Protein AF-A0A7Y7TJE1-F1 (afdb_monomer_lite)

Sequence (325 aa):
MNTKFENLAENPLDGVMVSISRKIKYADINIERMEKNNPDGVLTHLIEDTKQKRDAYTGNLSTSKMNEAIRIAYTSELAEITDEFRRTVSKFEGLVKSVFDKKSLVYLMFYPHGIEEYHKSNQAQIPILMDKIIDLNQTYASQLGTMVYHDLFHDQKNRYTNAYSLQKQAGGTVINTSTVKEILWKELKKQLYKNMLTIVLYNIDNPKLMLSYFEPSLLRFRHHKTDDTTNATYKLQIPALSSKAAEISFSVDDTLLIINNGAKSIFYCGAATAEGDQSKPTLIEIPVGEEAEVTAVSLGAPANKFIIFVNKDASEEAEVEIALI

Radius of gyration: 28.59 Å; chains: 1; bounding box: 60×49×83 Å

Structure (mmCIF, N/CA/C/O backbone):
data_AF-A0A7Y7TJE1-F1
#
_entry.id   AF-A0A7Y7TJE1-F1
#
loop_
_atom_site.group_PDB
_atom_site.id
_atom_site.type_symbol
_atom_site.label_atom_id
_atom_site.label_alt_id
_atom_site.label_comp_id
_atom_site.label_asym_id
_atom_site.label_entity_id
_atom_site.label_seq_id
_atom_site.pdbx_PDB_ins_code
_atom_site.Cartn_x
_atom_site.Cartn_y
_atom_site.Cartn_z
_atom_site.occupancy
_atom_site.B_iso_or_equiv
_atom_site.auth_seq_id
_atom_site.auth_comp_id
_atom_site.auth_asym_id
_atom_site.auth_atom_id
_atom_site.pdbx_PDB_model_num
ATOM 1 N N . MET A 1 1 ? 4.748 -14.026 41.710 1.00 44.47 1 MET A N 1
ATOM 2 C CA . MET A 1 1 ? 4.570 -12.561 41.584 1.00 44.47 1 MET A CA 1
ATOM 3 C C . MET A 1 1 ? 3.174 -12.300 41.038 1.00 44.47 1 MET A C 1
ATOM 5 O O . MET A 1 1 ? 2.629 -13.175 40.380 1.00 44.47 1 MET A O 1
ATOM 9 N N . ASN A 1 2 ? 2.550 -11.204 41.457 1.00 42.34 2 ASN A N 1
ATOM 10 C CA . ASN A 1 2 ? 1.101 -11.033 41.596 1.00 42.34 2 ASN A CA 1
ATOM 11 C C . ASN A 1 2 ? 0.410 -10.649 40.266 1.00 42.34 2 ASN A C 1
ATOM 13 O O . ASN A 1 2 ? -0.177 -9.576 40.150 1.00 42.34 2 ASN A O 1
ATOM 17 N N . THR A 1 3 ? 0.471 -11.541 39.273 1.00 53.94 3 THR A N 1
ATOM 18 C CA . THR A 1 3 ? -0.015 -11.342 37.890 1.00 53.94 3 THR A CA 1
ATOM 19 C C . THR A 1 3 ? -1.467 -10.864 37.783 1.00 53.94 3 THR A C 1
ATOM 21 O O . THR A 1 3 ? -1.830 -10.195 36.825 1.00 53.94 3 THR A O 1
ATOM 24 N N . LYS A 1 4 ? -2.321 -11.130 38.779 1.00 55.59 4 LYS A N 1
ATOM 25 C CA . LYS A 1 4 ? -3.729 -10.696 38.746 1.00 55.59 4 LYS A CA 1
ATOM 26 C C . LYS A 1 4 ? -3.921 -9.178 38.811 1.00 55.59 4 LYS A C 1
ATOM 28 O O . LYS A 1 4 ? -4.883 -8.689 38.232 1.00 55.59 4 LYS A O 1
ATOM 33 N N . PHE A 1 5 ? -3.052 -8.446 39.510 1.00 52.34 5 PHE A N 1
ATOM 34 C CA . PHE A 1 5 ? -3.160 -6.983 39.597 1.00 52.34 5 PHE A CA 1
ATOM 35 C C . PHE A 1 5 ? -2.510 -6.281 38.405 1.00 52.34 5 PHE A C 1
ATOM 37 O O . PHE A 1 5 ? -3.027 -5.267 37.950 1.00 52.34 5 PHE A O 1
ATOM 44 N N . GLU A 1 6 ? -1.422 -6.839 37.877 1.00 59.81 6 GLU A N 1
ATOM 45 C CA . GLU A 1 6 ? -0.763 -6.336 36.666 1.00 59.81 6 GLU A CA 1
ATOM 46 C C . GLU A 1 6 ? -1.722 -6.406 35.467 1.00 59.81 6 GLU A C 1
ATOM 48 O O . GLU A 1 6 ? -1.929 -5.400 34.792 1.00 59.81 6 GLU A O 1
ATOM 53 N N . ASN A 1 7 ? -2.444 -7.521 35.314 1.00 60.00 7 ASN A N 1
ATOM 54 C CA . ASN A 1 7 ? -3.430 -7.706 34.244 1.00 60.00 7 ASN A CA 1
ATOM 55 C C . ASN A 1 7 ? -4.635 -6.745 34.329 1.00 60.00 7 ASN A C 1
ATOM 57 O O . ASN A 1 7 ? -5.292 -6.503 33.323 1.00 60.00 7 ASN A O 1
ATOM 61 N N . LEU A 1 8 ? -4.951 -6.192 35.510 1.00 61.59 8 LEU A N 1
ATOM 62 C CA . LEU A 1 8 ? -6.019 -5.189 35.662 1.00 61.59 8 LEU A CA 1
ATOM 63 C C . LEU A 1 8 ? -5.591 -3.801 35.166 1.00 61.59 8 LEU A C 1
ATOM 65 O O . LEU A 1 8 ? -6.447 -2.975 34.861 1.00 61.59 8 LEU A O 1
ATOM 69 N N . ALA A 1 9 ? -4.285 -3.527 35.106 1.00 68.19 9 ALA A N 1
ATOM 70 C CA . ALA A 1 9 ? -3.749 -2.274 34.582 1.00 68.19 9 ALA A CA 1
ATOM 71 C C . ALA A 1 9 ? -3.549 -2.313 33.057 1.00 68.19 9 ALA A C 1
ATOM 73 O O . ALA A 1 9 ? -3.421 -1.260 32.428 1.00 68.19 9 ALA A O 1
ATOM 74 N N . GLU A 1 10 ? -3.543 -3.504 32.458 1.00 78.62 10 GLU A N 1
ATOM 75 C CA . GLU A 1 10 ? -3.411 -3.675 31.016 1.00 78.62 10 GLU A CA 1
ATOM 76 C C . GLU A 1 10 ? -4.649 -3.164 30.279 1.00 78.62 10 GLU A C 1
ATOM 78 O O . GLU A 1 10 ? -5.788 -3.345 30.708 1.00 78.62 10 GLU A O 1
ATOM 83 N N . ASN A 1 11 ? -4.426 -2.504 29.142 1.00 79.44 11 ASN A N 1
ATOM 84 C CA . ASN A 1 11 ? -5.519 -2.056 28.299 1.00 79.44 11 ASN A CA 1
ATOM 85 C C . ASN A 1 11 ? -6.132 -3.280 27.601 1.00 79.44 11 ASN A C 1
ATOM 87 O O . ASN A 1 11 ? -5.473 -3.868 26.738 1.00 79.44 11 ASN A O 1
ATOM 91 N N . PRO A 1 12 ? -7.399 -3.637 27.876 1.00 77.50 12 PRO A N 1
ATOM 92 C CA . PRO A 1 12 ? -8.014 -4.809 27.262 1.00 77.50 12 PRO A CA 1
ATOM 93 C C . PRO A 1 12 ? -8.125 -4.675 25.734 1.00 77.50 12 PRO A C 1
ATOM 95 O O . PRO A 1 12 ? -8.255 -5.672 25.032 1.00 77.50 12 PRO A O 1
ATOM 98 N N . LEU A 1 13 ? -8.015 -3.459 25.189 1.00 80.06 13 LEU A N 1
ATOM 99 C CA . LEU A 1 13 ? -8.029 -3.192 23.750 1.00 80.06 13 LEU A CA 1
ATOM 100 C C . LEU A 1 13 ? -6.691 -3.488 23.056 1.00 80.06 13 LEU A C 1
ATOM 102 O O . LEU A 1 13 ? -6.632 -3.458 21.824 1.00 80.06 13 LEU A O 1
ATOM 106 N N . ASP A 1 14 ? -5.605 -3.749 23.791 1.00 74.88 14 ASP A N 1
ATOM 107 C CA . ASP A 1 14 ? -4.283 -3.929 23.184 1.00 74.88 14 ASP A CA 1
ATOM 108 C C . ASP A 1 14 ? -4.129 -5.241 22.401 1.00 74.88 14 ASP A C 1
ATOM 110 O O . ASP A 1 14 ? -3.364 -5.262 21.437 1.00 74.88 14 ASP A O 1
ATOM 114 N N . GLY A 1 15 ? -4.927 -6.268 22.712 1.00 66.19 15 GLY A N 1
ATOM 115 C CA . GLY A 1 15 ? -4.965 -7.551 21.994 1.00 66.19 15 GLY A CA 1
ATOM 116 C C . GLY A 1 15 ? -6.124 -7.723 21.003 1.00 66.19 15 GLY A C 1
ATOM 117 O O . GLY A 1 15 ? -6.272 -8.798 20.423 1.00 66.19 15 GLY A O 1
ATOM 118 N N . VAL A 1 16 ? -6.969 -6.703 20.817 1.00 67.62 16 VAL A N 1
ATOM 119 C CA . VAL A 1 16 ? -8.172 -6.811 19.977 1.00 67.62 16 VAL A CA 1
ATOM 120 C C . VAL A 1 16 ? -7.792 -6.682 18.501 1.00 67.62 16 VAL A C 1
ATOM 122 O O . VAL A 1 16 ? -7.377 -5.614 18.038 1.00 67.62 16 VAL A O 1
ATOM 125 N N . MET A 1 17 ? -7.982 -7.767 17.747 1.00 65.44 17 MET A N 1
ATOM 126 C CA . MET A 1 17 ? -7.942 -7.732 16.289 1.00 65.44 17 MET A CA 1
ATOM 127 C C . MET A 1 17 ? -9.325 -7.476 15.733 1.00 65.44 17 MET A C 1
ATOM 129 O O . MET A 1 17 ? -10.204 -8.330 15.763 1.00 65.44 17 MET A O 1
ATOM 133 N N . VAL A 1 18 ? -9.483 -6.267 15.223 1.00 74.25 18 VAL A N 1
ATOM 134 C CA . VAL A 1 18 ? -10.678 -5.818 14.530 1.00 74.25 18 VAL A CA 1
ATOM 135 C C . VAL A 1 18 ? -10.250 -5.010 13.316 1.00 74.25 18 VAL A C 1
ATOM 137 O O . VAL A 1 18 ? -9.240 -4.289 13.340 1.00 74.25 18 VAL A O 1
ATOM 140 N N . SER A 1 19 ? -11.028 -5.142 12.257 1.00 77.12 19 SER A N 1
ATOM 141 C CA . SER A 1 19 ? -10.920 -4.344 11.043 1.00 77.12 19 SER A CA 1
ATOM 142 C C . SER A 1 19 ? -10.941 -2.834 11.320 1.00 77.12 19 SER A C 1
ATOM 144 O O . SER A 1 19 ? -11.448 -2.366 12.346 1.00 77.12 19 SER A O 1
ATOM 146 N N . ILE A 1 20 ? -10.377 -2.039 10.403 1.00 82.38 20 ILE A N 1
ATOM 147 C CA . ILE A 1 20 ? -10.334 -0.571 10.530 1.00 82.38 20 ILE A CA 1
ATOM 148 C C . ILE A 1 20 ? -11.751 0.005 10.670 1.00 82.38 20 ILE A C 1
ATOM 150 O O . ILE A 1 20 ? -11.972 0.841 11.551 1.00 82.38 20 ILE A O 1
ATOM 154 N N . SER A 1 21 ? -12.717 -0.483 9.881 1.00 80.19 21 SER A N 1
ATOM 155 C CA . SER A 1 21 ? -14.122 -0.069 9.976 1.00 80.19 21 SER A CA 1
ATOM 156 C C . SER A 1 21 ? -14.683 -0.296 11.379 1.00 80.19 21 SER A C 1
ATOM 158 O O . SER A 1 21 ? -15.302 0.601 11.954 1.00 80.19 21 SER A O 1
ATOM 160 N N . ARG A 1 22 ? -14.414 -1.456 11.993 1.00 84.75 22 ARG A N 1
ATOM 161 C CA . ARG A 1 22 ? -14.872 -1.744 13.359 1.00 84.75 22 ARG A CA 1
ATOM 162 C C . ARG A 1 22 ? -14.179 -0.901 14.421 1.00 84.75 22 ARG A C 1
ATOM 164 O O . ARG A 1 22 ? -14.851 -0.486 15.361 1.00 84.75 22 ARG A O 1
ATOM 171 N N . LYS A 1 23 ? -12.884 -0.597 14.275 1.00 88.00 23 LYS A N 1
ATOM 172 C CA . LYS A 1 23 ? -12.166 0.318 15.189 1.00 88.00 23 LYS A CA 1
ATOM 173 C C . LYS A 1 23 ? -12.835 1.686 15.234 1.00 88.00 23 LYS A C 1
ATOM 175 O O . LYS A 1 23 ? -13.092 2.208 16.317 1.00 88.00 23 LYS A O 1
ATOM 180 N N . ILE A 1 24 ? -13.135 2.236 14.057 1.00 90.50 24 ILE A N 1
ATOM 181 C CA . ILE A 1 24 ? -13.803 3.533 13.914 1.00 90.50 24 ILE A CA 1
ATOM 182 C C . ILE A 1 24 ? -15.218 3.449 14.486 1.00 90.50 24 ILE A C 1
ATOM 184 O O . ILE A 1 24 ? -15.563 4.228 15.369 1.00 90.50 24 ILE A O 1
ATOM 188 N N . LYS A 1 25 ? -15.992 2.436 14.082 1.00 90.81 25 LYS A N 1
ATOM 189 C CA . LYS A 1 25 ? -17.362 2.219 14.564 1.00 90.81 25 LYS A CA 1
ATOM 190 C C . LYS A 1 25 ? -17.442 2.070 16.085 1.00 90.81 25 LYS A C 1
ATOM 192 O O . LYS A 1 25 ? -18.375 2.576 16.698 1.00 90.81 25 LYS A O 1
ATOM 197 N N . TYR A 1 26 ? -16.478 1.389 16.704 1.00 92.19 26 TYR A N 1
ATOM 198 C CA . TYR A 1 26 ? -16.420 1.249 18.158 1.00 92.19 26 TYR A CA 1
ATOM 199 C C . TYR A 1 26 ? -16.193 2.597 18.853 1.00 92.19 26 TYR A C 1
ATOM 201 O O . TYR A 1 26 ? -16.878 2.901 19.829 1.00 92.19 26 TYR A O 1
ATOM 209 N N . ALA A 1 27 ? -15.270 3.417 18.339 1.00 94.88 27 ALA A N 1
ATOM 210 C CA . ALA A 1 27 ? -15.037 4.760 18.864 1.00 94.88 27 ALA A CA 1
ATOM 211 C C . ALA A 1 27 ? -16.266 5.667 18.678 1.00 94.88 27 ALA A C 1
ATOM 213 O O . ALA A 1 27 ? -16.654 6.355 19.619 1.00 94.88 27 ALA A O 1
ATOM 214 N N . ASP A 1 28 ? -16.908 5.612 17.509 1.00 96.00 28 ASP A N 1
ATOM 215 C CA . ASP A 1 28 ? -18.111 6.390 17.194 1.00 96.00 28 ASP A CA 1
ATOM 216 C C . ASP A 1 28 ? -19.273 6.040 18.125 1.00 96.00 28 ASP A C 1
ATOM 218 O O . ASP A 1 28 ? -19.840 6.923 18.764 1.00 96.00 28 ASP A O 1
ATOM 222 N N . ILE A 1 29 ? -19.561 4.748 18.300 1.00 94.75 29 ILE A N 1
ATOM 223 C CA . ILE A 1 29 ? -20.614 4.298 19.218 1.00 94.75 29 ILE A CA 1
ATOM 224 C C . ILE A 1 29 ? -20.292 4.686 20.662 1.00 94.75 29 ILE A C 1
ATOM 226 O O . ILE A 1 29 ? -21.203 5.051 21.405 1.00 94.75 29 ILE A O 1
ATOM 230 N N . ASN A 1 30 ? -19.023 4.625 21.084 1.00 95.69 30 ASN A N 1
ATOM 231 C CA . ASN A 1 30 ? -18.651 5.082 22.420 1.00 95.69 30 ASN A CA 1
ATOM 232 C C . ASN A 1 30 ? -18.905 6.587 22.597 1.00 95.69 30 ASN A C 1
ATOM 234 O O . ASN A 1 30 ? -19.473 6.976 23.614 1.00 95.69 30 ASN A O 1
ATOM 238 N N . ILE A 1 31 ? -18.542 7.418 21.613 1.00 97.44 31 ILE A N 1
ATOM 239 C CA . ILE A 1 31 ? -18.824 8.861 21.612 1.00 97.44 31 ILE A CA 1
ATOM 240 C C . ILE A 1 31 ? -20.335 9.112 21.706 1.00 97.44 31 ILE A C 1
ATOM 242 O O . ILE A 1 31 ? -20.773 9.765 22.650 1.00 97.44 31 ILE A O 1
ATOM 246 N N . GLU A 1 32 ? -21.131 8.539 20.798 1.00 97.25 32 GLU A N 1
ATOM 247 C CA . GLU A 1 32 ? -22.592 8.718 20.754 1.00 97.25 32 GLU A CA 1
ATOM 248 C C . GLU A 1 32 ? -23.262 8.309 22.073 1.00 97.25 32 GLU A C 1
ATOM 250 O O . GLU A 1 32 ? -24.145 8.991 22.602 1.00 97.25 32 GLU A O 1
ATOM 255 N N . ARG A 1 33 ? -22.832 7.178 22.640 1.00 96.62 33 ARG A N 1
ATOM 256 C CA . ARG A 1 33 ? -23.374 6.671 23.900 1.00 96.62 33 ARG A CA 1
ATOM 257 C C . ARG A 1 33 ? -22.953 7.509 25.101 1.00 96.62 33 ARG A C 1
ATOM 259 O O . ARG A 1 33 ? -23.764 7.689 26.008 1.00 96.62 33 ARG A O 1
ATOM 266 N N . MET A 1 34 ? -21.723 8.021 25.132 1.00 97.00 34 MET A N 1
ATOM 267 C CA . MET A 1 34 ? -21.305 8.966 26.169 1.00 97.00 34 MET A CA 1
ATOM 268 C C . MET A 1 34 ? -22.111 10.261 26.076 1.00 97.00 34 MET A C 1
ATOM 270 O O . MET A 1 34 ? -22.633 10.693 27.095 1.00 97.00 34 MET A O 1
ATOM 274 N N . GLU A 1 35 ? -22.287 10.833 24.882 1.00 97.25 35 GLU A N 1
ATOM 275 C CA . GLU A 1 35 ? -23.096 12.044 24.671 1.00 97.25 35 GLU A CA 1
ATOM 276 C C . GLU A 1 35 ? -24.532 11.869 25.166 1.00 97.25 35 GLU A C 1
ATOM 278 O O . GLU A 1 35 ? -25.039 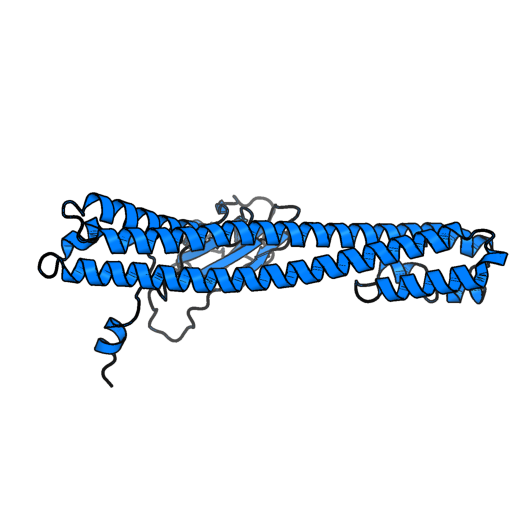12.701 25.919 1.00 97.25 35 GLU A O 1
ATOM 283 N N . LYS A 1 36 ? -25.169 10.747 24.812 1.00 96.75 36 LYS A N 1
ATOM 284 C CA . LYS A 1 36 ? -26.533 10.426 25.247 1.00 96.75 36 LYS A CA 1
ATOM 285 C C . LYS A 1 36 ? -26.671 10.340 26.770 1.00 96.75 36 LYS A C 1
ATOM 287 O O . LYS A 1 36 ? -27.716 10.691 27.310 1.00 96.75 36 LYS A O 1
ATOM 292 N N . ASN A 1 37 ? -25.641 9.850 27.453 1.00 94.81 37 ASN A N 1
ATOM 293 C CA . ASN A 1 37 ? -25.656 9.595 28.892 1.00 94.81 37 ASN A CA 1
ATOM 294 C C . ASN A 1 37 ? -24.828 10.630 29.683 1.00 94.81 37 ASN A C 1
ATOM 296 O O . ASN A 1 37 ? -24.281 10.302 30.737 1.00 94.81 37 ASN A O 1
ATOM 300 N N . ASN A 1 38 ? -24.725 11.866 29.178 1.00 95.50 38 ASN A N 1
ATOM 301 C CA . ASN A 1 38 ? -23.980 12.963 29.803 1.00 95.50 38 ASN A CA 1
ATOM 302 C C . ASN A 1 38 ? -24.852 14.212 30.081 1.00 95.50 38 ASN A C 1
ATOM 304 O O . ASN A 1 38 ? -24.485 15.311 29.662 1.00 95.50 38 ASN A O 1
ATOM 308 N N . PRO A 1 39 ? -26.008 14.086 30.767 1.00 91.81 39 PRO A N 1
ATOM 309 C CA . PRO A 1 39 ? -26.908 15.221 30.999 1.00 91.81 39 PRO A CA 1
ATOM 310 C C . PRO A 1 39 ? -26.251 16.348 31.812 1.00 91.81 39 PRO A C 1
ATOM 312 O O . PRO A 1 39 ? -26.497 17.519 31.541 1.00 91.81 39 PRO A O 1
ATOM 315 N N . ASP A 1 40 ? -25.370 15.994 32.752 1.00 93.25 40 ASP A N 1
ATOM 316 C CA . ASP A 1 40 ? -24.704 16.941 33.654 1.00 93.25 40 ASP A CA 1
ATOM 317 C C . ASP A 1 40 ? -23.333 17.417 33.136 1.00 93.25 40 ASP A C 1
ATOM 319 O O . ASP A 1 40 ? -22.609 18.129 33.830 1.00 93.25 40 ASP A O 1
ATOM 323 N N . GLY A 1 41 ? -22.928 17.004 31.930 1.00 94.69 41 GLY A N 1
ATOM 324 C CA . GLY A 1 41 ? -21.667 17.436 31.313 1.00 94.69 41 GLY A CA 1
ATOM 325 C C . GL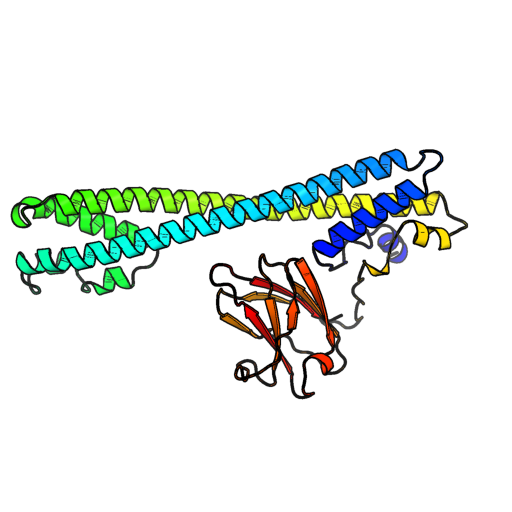Y A 1 41 ? -20.385 16.822 31.904 1.00 94.69 41 GLY A C 1
ATOM 326 O O . GLY A 1 41 ? -19.284 17.185 31.494 1.00 94.69 41 GLY A O 1
ATOM 327 N N . VAL A 1 42 ? -20.487 15.873 32.834 1.00 93.94 42 VAL A N 1
ATOM 328 C CA . VAL A 1 42 ? -19.349 15.226 33.515 1.00 93.94 42 VAL A CA 1
ATOM 329 C C . VAL A 1 42 ? -18.389 14.510 32.546 1.00 93.94 42 VAL A C 1
ATOM 331 O O . VAL A 1 42 ? -17.174 14.501 32.756 1.00 93.94 42 VAL A O 1
ATOM 334 N N . LEU A 1 43 ? -18.906 13.939 31.456 1.00 96.19 43 LEU A N 1
ATOM 335 C CA . LEU A 1 43 ? -18.129 13.215 30.441 1.00 96.19 43 LEU A CA 1
ATOM 336 C C . LEU A 1 43 ? -17.655 14.103 29.280 1.00 96.19 43 LEU A C 1
ATOM 338 O O . LEU A 1 43 ? -16.992 13.597 28.376 1.00 96.19 43 LEU A O 1
ATOM 342 N N . THR A 1 44 ? -17.955 15.408 29.282 1.00 97.75 44 THR A N 1
ATOM 343 C CA . THR A 1 44 ? -17.708 16.295 28.128 1.00 97.75 44 THR A CA 1
ATOM 344 C C . THR A 1 44 ? -16.244 16.289 27.692 1.00 97.75 44 THR A C 1
ATOM 346 O O . THR A 1 44 ? -15.962 16.091 26.514 1.00 97.75 44 THR A O 1
ATOM 349 N N . HIS A 1 45 ? -15.304 16.374 28.639 1.00 97.44 45 HIS A N 1
ATOM 350 C CA . HIS A 1 45 ? -13.876 16.346 28.306 1.00 97.44 45 HIS A CA 1
ATOM 351 C C . HIS A 1 45 ? -13.436 15.010 27.676 1.00 97.44 45 HIS A C 1
ATOM 353 O O . HIS A 1 45 ? -12.614 14.994 26.766 1.00 97.44 45 HIS A O 1
ATOM 359 N N . LEU A 1 46 ? -13.997 13.875 28.122 1.00 96.94 46 LEU A N 1
ATOM 360 C CA . LEU A 1 46 ? -13.680 12.561 27.552 1.00 96.94 46 LEU A CA 1
ATOM 361 C C . LEU A 1 46 ? -14.220 12.435 26.131 1.00 96.94 46 LEU A C 1
ATOM 363 O O . LEU A 1 46 ? -13.544 11.876 25.268 1.00 96.94 46 LEU A O 1
ATOM 367 N N . ILE A 1 47 ? -15.426 12.951 25.891 1.00 97.88 47 ILE A N 1
ATOM 368 C CA . ILE A 1 47 ? -16.048 12.986 24.566 1.00 97.88 47 ILE A CA 1
ATOM 369 C C . ILE A 1 47 ? -15.169 13.795 23.607 1.00 97.88 47 ILE A C 1
ATOM 371 O O . ILE A 1 47 ? -14.835 13.300 22.531 1.00 97.88 47 ILE A O 1
ATOM 375 N N . GLU A 1 48 ? -14.749 14.995 24.008 1.00 98.19 48 GLU A N 1
ATOM 376 C CA . GLU A 1 48 ? -13.890 15.876 23.208 1.00 98.19 48 GLU A CA 1
ATOM 377 C C . GLU A 1 48 ? -12.520 15.244 22.918 1.00 98.19 48 GLU A C 1
ATOM 379 O O . GLU A 1 48 ? -12.133 15.141 21.750 1.00 98.19 48 GLU A O 1
ATOM 384 N N . ASP A 1 49 ? -11.834 14.720 23.941 1.00 98.06 49 ASP A N 1
ATOM 385 C CA . ASP A 1 49 ? -10.558 14.005 23.788 1.00 98.06 49 ASP A CA 1
ATOM 386 C C . ASP A 1 49 ? -10.685 12.821 22.809 1.00 98.06 49 ASP A C 1
ATOM 388 O O . ASP A 1 49 ? -9.795 12.549 21.995 1.00 98.06 49 ASP A O 1
ATOM 392 N N . THR A 1 50 ? -11.794 12.076 22.897 1.00 97.81 50 THR A N 1
ATOM 393 C CA . THR A 1 50 ? -12.034 10.893 22.057 1.00 97.81 50 THR A CA 1
ATOM 394 C C . THR A 1 50 ? -12.308 11.292 20.616 1.00 97.81 50 THR A C 1
ATOM 396 O O . THR A 1 50 ? -11.711 10.700 19.715 1.00 97.81 50 THR A O 1
ATOM 399 N N . LYS A 1 51 ? -13.136 12.322 20.389 1.00 98.12 51 LYS A N 1
ATOM 400 C CA . LYS A 1 51 ? -13.374 12.899 19.057 1.00 98.12 51 LYS A CA 1
ATOM 401 C C . LYS A 1 51 ? -12.065 13.341 18.416 1.00 98.12 51 LYS A C 1
ATOM 403 O O . LYS A 1 51 ? -11.753 12.891 17.320 1.00 98.12 51 LYS A O 1
ATOM 408 N N . GLN A 1 52 ? -11.244 14.106 19.136 1.00 97.88 52 GLN A N 1
ATOM 409 C CA . GLN A 1 52 ? -9.961 14.586 18.623 1.00 97.88 52 GLN A CA 1
ATOM 410 C C . GLN A 1 52 ? -9.040 13.435 18.187 1.00 97.88 52 GLN A C 1
ATOM 412 O O . GLN A 1 52 ? -8.462 13.471 17.099 1.00 97.88 52 GLN A O 1
ATOM 417 N N . LYS A 1 53 ? -8.908 12.388 19.010 1.00 97.62 53 LYS A N 1
ATOM 418 C CA . LYS A 1 53 ? -8.060 11.226 18.688 1.00 97.62 53 LYS A CA 1
ATOM 419 C C . LYS A 1 53 ? -8.619 10.389 17.538 1.00 97.62 53 LYS A C 1
ATOM 421 O O . LYS A 1 53 ? -7.854 9.906 16.703 1.00 97.62 53 LYS A O 1
ATOM 426 N N . ARG A 1 54 ? -9.941 10.229 17.472 1.00 96.25 54 ARG A N 1
ATOM 427 C CA . ARG A 1 54 ? -10.638 9.539 16.380 1.00 96.25 54 ARG A CA 1
ATOM 428 C C . ARG A 1 54 ? -10.495 10.298 15.059 1.00 96.25 54 ARG A C 1
ATOM 430 O O . ARG A 1 54 ? -10.202 9.680 14.034 1.00 96.25 54 ARG A O 1
ATOM 437 N N . ASP A 1 55 ? -10.628 11.618 15.074 1.00 96.00 55 ASP A N 1
ATOM 438 C CA . ASP A 1 55 ? -10.466 12.466 13.891 1.00 96.00 55 ASP A CA 1
ATOM 439 C C . ASP A 1 55 ? -9.010 12.488 13.414 1.00 96.00 55 ASP A C 1
ATOM 441 O O . ASP A 1 55 ? -8.749 12.351 12.220 1.00 96.00 55 ASP A O 1
ATOM 445 N N . ALA A 1 56 ? -8.041 12.536 14.334 1.00 94.38 56 ALA A N 1
ATOM 446 C CA . ALA A 1 56 ? -6.629 12.387 13.986 1.00 94.38 56 ALA A CA 1
ATOM 447 C C . ALA A 1 56 ? -6.349 11.034 13.303 1.00 94.38 56 ALA A C 1
ATOM 449 O O . ALA A 1 56 ? -5.666 10.983 12.276 1.00 94.38 56 ALA A O 1
ATOM 450 N N . TYR A 1 57 ? -6.903 9.937 13.835 1.00 94.00 57 TYR A N 1
ATOM 451 C CA . TYR A 1 57 ? -6.740 8.597 13.267 1.00 94.00 57 TYR A CA 1
ATOM 452 C C . TYR A 1 57 ? -7.351 8.471 11.861 1.00 94.00 57 TYR A C 1
ATOM 454 O O . TYR A 1 57 ? -6.690 8.008 10.929 1.00 94.00 57 TYR A O 1
ATOM 462 N N . THR A 1 58 ? -8.595 8.917 11.680 1.00 91.75 58 THR A N 1
ATOM 463 C CA . THR A 1 58 ? -9.305 8.850 10.388 1.00 91.75 58 THR A CA 1
ATOM 464 C C . THR A 1 58 ? -8.743 9.823 9.345 1.00 91.75 58 THR A C 1
ATOM 466 O O . THR A 1 58 ? -8.644 9.477 8.164 1.00 91.75 58 THR A O 1
ATOM 469 N N . GLY A 1 59 ? -8.285 11.003 9.769 1.00 88.50 59 GLY A N 1
ATOM 470 C CA . GLY A 1 59 ? -7.557 11.942 8.917 1.00 88.50 59 GLY A CA 1
ATOM 471 C C . GLY A 1 59 ? -6.265 11.330 8.376 1.00 88.50 59 GLY A C 1
ATOM 472 O O . GLY A 1 59 ? -6.016 11.363 7.172 1.00 88.50 59 GLY A O 1
ATOM 473 N N . ASN A 1 60 ? -5.482 10.669 9.237 1.00 90.75 60 ASN A N 1
ATOM 474 C CA . ASN A 1 60 ? -4.272 9.970 8.809 1.00 90.75 60 ASN A CA 1
ATOM 475 C C . ASN A 1 60 ? -4.559 8.799 7.853 1.00 90.75 60 ASN A C 1
ATOM 477 O O . ASN A 1 60 ? -3.795 8.597 6.910 1.00 90.75 60 ASN A O 1
ATOM 481 N N . LEU A 1 61 ? -5.666 8.068 8.038 1.00 84.38 61 LEU A N 1
ATOM 482 C CA . LEU A 1 61 ? -6.078 7.007 7.111 1.00 84.38 61 LEU A CA 1
ATOM 483 C C . LEU A 1 61 ? -6.290 7.548 5.689 1.00 84.38 61 LEU A C 1
ATOM 485 O O . LEU A 1 61 ? -5.840 6.933 4.723 1.00 84.38 61 LEU A O 1
ATOM 489 N N . SER A 1 62 ? -6.930 8.712 5.566 1.00 80.19 62 SER A N 1
ATOM 490 C CA . SER A 1 62 ? -7.148 9.376 4.274 1.00 80.19 62 SER A CA 1
ATOM 491 C C . SER A 1 62 ? -5.823 9.782 3.623 1.00 80.19 62 SER A C 1
ATOM 493 O O . SER A 1 62 ? -5.587 9.472 2.455 1.00 80.19 62 SER A O 1
ATOM 495 N N . THR A 1 63 ? -4.909 10.376 4.398 1.00 82.94 63 THR A N 1
ATOM 496 C CA . THR A 1 63 ? -3.553 10.714 3.935 1.00 82.94 63 THR A CA 1
ATOM 497 C C . THR A 1 63 ? -2.767 9.473 3.510 1.00 82.94 63 THR A C 1
ATOM 499 O O . THR A 1 63 ? -2.104 9.485 2.477 1.00 82.94 63 THR A O 1
ATOM 502 N N . SER A 1 64 ? -2.863 8.376 4.266 1.00 79.00 64 SER A N 1
ATOM 503 C CA . SER A 1 64 ? -2.196 7.115 3.932 1.00 79.00 64 SER A CA 1
ATOM 504 C C . SER A 1 64 ? -2.679 6.560 2.592 1.00 79.00 64 SER A C 1
ATOM 506 O O . SER A 1 64 ? -1.853 6.113 1.803 1.00 79.00 64 SER A O 1
ATOM 508 N N . LYS A 1 65 ? -3.990 6.611 2.315 1.00 75.75 65 LYS A N 1
ATOM 509 C CA . LYS A 1 65 ? -4.554 6.182 1.024 1.00 75.75 65 LYS A CA 1
ATOM 510 C C . LYS A 1 65 ? -4.079 7.063 -0.132 1.00 75.75 65 LYS A C 1
ATOM 512 O O . LYS A 1 65 ? -3.723 6.548 -1.185 1.00 75.75 65 LYS A O 1
ATOM 517 N N . MET A 1 66 ? -4.035 8.379 0.070 1.00 79.19 66 MET A N 1
ATOM 518 C CA . MET A 1 66 ? -3.525 9.311 -0.939 1.00 79.19 66 MET A CA 1
ATOM 519 C C . MET A 1 66 ? -2.048 9.046 -1.262 1.00 79.19 66 MET A C 1
ATOM 521 O O . MET A 1 66 ? -1.677 8.983 -2.431 1.00 79.19 66 MET A O 1
ATOM 525 N N . ASN A 1 67 ? -1.213 8.846 -0.241 1.00 80.88 67 ASN A N 1
ATOM 526 C CA . ASN A 1 67 ? 0.210 8.556 -0.433 1.00 80.88 67 ASN A CA 1
ATOM 527 C C . ASN A 1 67 ? 0.440 7.224 -1.153 1.00 80.88 67 ASN A C 1
ATOM 529 O O . ASN A 1 67 ? 1.343 7.125 -1.981 1.00 80.88 67 ASN A O 1
ATOM 533 N N . GLU A 1 68 ? -0.389 6.222 -0.866 1.00 76.50 68 GLU A N 1
ATOM 534 C CA . GLU A 1 68 ? -0.354 4.940 -1.564 1.00 76.50 68 GLU A CA 1
ATOM 535 C C . GLU A 1 68 ? -0.693 5.100 -3.054 1.00 76.50 68 GLU A C 1
ATOM 537 O O . GLU A 1 68 ? 0.073 4.662 -3.911 1.00 76.50 68 GLU A O 1
ATOM 542 N N . ALA A 1 69 ? -1.764 5.830 -3.380 1.00 74.00 69 ALA A N 1
ATOM 543 C CA . ALA A 1 69 ? -2.128 6.128 -4.766 1.00 74.00 69 ALA A CA 1
ATOM 544 C C . ALA A 1 69 ? -1.010 6.876 -5.519 1.00 74.00 69 ALA A C 1
ATOM 546 O O . ALA A 1 69 ? -0.709 6.558 -6.669 1.00 74.00 69 ALA A O 1
ATOM 547 N N . ILE A 1 70 ? -0.344 7.833 -4.861 1.00 83.06 70 ILE A N 1
ATOM 548 C CA . ILE A 1 70 ? 0.810 8.553 -5.422 1.00 83.06 70 ILE A CA 1
ATOM 549 C C . ILE A 1 70 ? 1.980 7.594 -5.698 1.00 83.06 70 ILE A C 1
ATOM 551 O O . ILE A 1 70 ? 2.596 7.657 -6.762 1.00 83.06 70 ILE A O 1
ATOM 555 N N . ARG A 1 71 ? 2.282 6.676 -4.770 1.00 84.81 71 ARG A N 1
ATOM 556 C CA . ARG A 1 71 ? 3.330 5.658 -4.948 1.00 84.81 71 ARG A CA 1
ATOM 557 C C . ARG A 1 71 ? 3.048 4.761 -6.155 1.00 84.81 71 ARG A C 1
ATOM 559 O O . ARG A 1 71 ? 3.964 4.477 -6.932 1.00 84.81 71 ARG A O 1
ATOM 566 N N . ILE A 1 72 ? 1.798 4.326 -6.314 1.00 76.00 72 ILE A N 1
ATOM 567 C CA . ILE A 1 72 ? 1.356 3.513 -7.454 1.00 76.00 72 ILE A CA 1
ATOM 568 C C . ILE A 1 72 ? 1.515 4.299 -8.759 1.00 76.00 72 ILE A C 1
ATOM 570 O O . ILE A 1 72 ? 2.101 3.781 -9.708 1.00 76.00 72 ILE A O 1
ATOM 574 N N . ALA A 1 73 ? 1.085 5.565 -8.789 1.00 82.12 73 ALA A N 1
ATOM 575 C CA . ALA A 1 73 ? 1.211 6.424 -9.965 1.00 82.12 73 ALA A CA 1
ATOM 576 C C . ALA A 1 73 ? 2.672 6.557 -10.434 1.00 82.12 73 ALA A C 1
ATOM 578 O O . ALA A 1 73 ? 2.963 6.291 -11.599 1.00 82.12 73 ALA A O 1
ATOM 579 N N . TYR A 1 74 ? 3.610 6.860 -9.528 1.00 90.50 74 TYR A N 1
ATOM 580 C CA . TYR A 1 74 ? 5.033 6.950 -9.887 1.00 90.50 74 TYR A CA 1
ATOM 581 C C . TYR A 1 74 ? 5.640 5.608 -10.300 1.00 90.50 74 TYR A C 1
ATOM 583 O O . TYR A 1 74 ? 6.531 5.559 -11.146 1.00 90.50 74 TYR A O 1
ATOM 591 N N . THR A 1 75 ? 5.161 4.503 -9.726 1.00 89.31 75 THR A N 1
ATOM 592 C CA . THR A 1 75 ? 5.584 3.159 -10.143 1.00 89.31 75 THR A CA 1
ATOM 593 C C . THR A 1 75 ? 5.136 2.864 -11.575 1.00 89.31 75 THR A C 1
ATOM 595 O O . THR A 1 75 ? 5.928 2.356 -12.368 1.00 89.31 75 THR A O 1
ATOM 598 N N . SER A 1 76 ? 3.900 3.235 -11.924 1.00 85.44 76 SER A N 1
ATOM 599 C CA . SER A 1 76 ? 3.369 3.107 -13.283 1.00 85.44 76 SER A CA 1
ATOM 600 C C . SER A 1 76 ? 4.129 3.982 -14.280 1.00 85.44 76 SER A C 1
ATOM 602 O O . SER A 1 76 ? 4.505 3.502 -15.345 1.00 85.44 76 SER A O 1
ATOM 604 N N . GLU A 1 77 ? 4.403 5.241 -13.932 1.00 92.75 77 GLU A N 1
ATOM 605 C CA . GLU A 1 77 ? 5.175 6.160 -14.778 1.00 92.75 77 GLU A CA 1
ATOM 606 C C . GLU A 1 77 ? 6.585 5.616 -15.054 1.00 92.75 77 GLU A C 1
ATOM 608 O O . GLU A 1 77 ? 7.055 5.614 -16.193 1.00 92.75 77 GLU A O 1
ATOM 613 N N . LEU A 1 78 ? 7.255 5.080 -14.029 1.00 94.12 78 LEU A N 1
ATOM 614 C CA . LEU A 1 78 ? 8.579 4.490 -14.195 1.00 94.12 78 LEU A CA 1
ATOM 615 C C . LEU A 1 78 ? 8.562 3.261 -15.118 1.00 94.12 78 LEU A C 1
ATOM 617 O O . LEU A 1 78 ? 9.482 3.081 -15.925 1.00 94.12 78 LEU A O 1
ATOM 621 N N . ALA A 1 79 ? 7.527 2.423 -15.017 1.00 92.69 79 ALA A N 1
ATOM 622 C CA . ALA A 1 79 ? 7.332 1.283 -15.910 1.00 92.69 79 ALA A CA 1
ATOM 623 C C . ALA A 1 79 ? 7.106 1.742 -17.359 1.00 92.69 79 ALA A C 1
ATOM 625 O O . ALA A 1 79 ? 7.750 1.227 -18.273 1.00 92.69 79 ALA A O 1
ATOM 626 N N . GLU A 1 80 ? 6.277 2.769 -17.565 1.00 95.38 80 GLU A N 1
ATOM 627 C CA . GLU A 1 80 ? 6.019 3.340 -18.887 1.00 95.38 80 GLU A CA 1
ATOM 628 C C . GLU A 1 80 ? 7.298 3.886 -19.535 1.00 95.38 80 GLU A C 1
ATOM 630 O O . GLU A 1 80 ? 7.586 3.552 -20.687 1.00 95.38 80 GLU A O 1
ATOM 635 N N . ILE A 1 81 ? 8.106 4.654 -18.794 1.00 97.31 81 ILE A N 1
ATOM 636 C CA . ILE A 1 81 ? 9.395 5.180 -19.277 1.00 97.31 81 ILE A CA 1
ATOM 637 C C . ILE A 1 81 ? 10.359 4.035 -19.615 1.00 97.31 81 ILE A C 1
ATOM 639 O O . ILE A 1 81 ? 11.064 4.087 -20.624 1.00 97.31 81 ILE A O 1
ATOM 643 N N . THR A 1 82 ? 10.381 2.981 -18.797 1.00 97.06 82 THR A N 1
ATOM 644 C CA . THR A 1 82 ? 11.220 1.796 -19.035 1.00 97.06 82 THR A CA 1
ATOM 645 C C . THR A 1 82 ? 10.836 1.096 -20.339 1.00 97.06 82 THR A C 1
ATOM 647 O O . THR A 1 82 ? 11.701 0.747 -21.147 1.00 97.06 82 THR A O 1
ATOM 650 N N . ASP A 1 83 ? 9.541 0.922 -20.586 1.00 96.75 83 ASP A N 1
ATOM 651 C CA . ASP A 1 83 ? 9.052 0.306 -21.817 1.00 96.75 83 ASP A CA 1
ATOM 652 C C . ASP A 1 83 ? 9.243 1.216 -23.034 1.00 96.75 83 ASP A C 1
ATOM 654 O O . ASP A 1 83 ? 9.561 0.741 -24.128 1.00 96.75 83 ASP A O 1
ATOM 658 N N . GLU A 1 84 ? 9.101 2.530 -22.859 1.00 97.44 84 GLU A N 1
ATOM 659 C CA . GLU A 1 84 ? 9.427 3.522 -23.881 1.00 97.44 84 GLU A CA 1
ATOM 660 C C . GLU A 1 84 ? 10.900 3.424 -24.290 1.00 97.44 84 GLU A C 1
ATOM 662 O O . GLU A 1 84 ? 11.197 3.323 -25.482 1.00 97.44 84 GLU A O 1
ATOM 667 N N . PHE A 1 85 ? 11.810 3.354 -23.317 1.00 98.19 85 PHE A N 1
ATOM 668 C CA . PHE A 1 85 ? 13.236 3.151 -23.552 1.00 98.19 85 PHE A CA 1
ATOM 669 C C . PHE A 1 85 ? 13.504 1.863 -24.338 1.00 98.19 85 PHE A C 1
ATOM 671 O O . PHE A 1 85 ? 14.139 1.910 -25.391 1.00 98.19 85 PHE A O 1
ATOM 678 N N . ARG A 1 86 ? 12.951 0.720 -23.910 1.00 97.94 86 ARG A N 1
ATOM 679 C CA . ARG A 1 86 ? 13.106 -0.570 -24.615 1.00 97.94 86 ARG A CA 1
ATOM 680 C C . ARG A 1 86 ? 12.628 -0.509 -26.068 1.00 97.94 86 ARG A C 1
ATOM 682 O O . ARG A 1 86 ? 13.290 -1.028 -26.974 1.00 97.94 86 ARG A O 1
ATOM 689 N N . ARG A 1 87 ? 11.495 0.154 -26.323 1.00 97.88 87 ARG A N 1
ATOM 690 C CA . ARG A 1 87 ? 10.982 0.376 -27.685 1.00 97.88 87 ARG A CA 1
ATOM 691 C C . ARG A 1 87 ? 11.907 1.280 -28.500 1.00 97.88 87 ARG A C 1
ATOM 693 O O . ARG A 1 87 ? 12.142 0.991 -29.674 1.00 97.88 87 ARG A O 1
ATOM 700 N N . THR A 1 88 ? 12.443 2.344 -27.904 1.00 97.62 88 THR A N 1
ATOM 701 C CA . THR A 1 88 ? 13.394 3.247 -28.568 1.00 97.62 88 THR A CA 1
ATOM 702 C C . THR A 1 88 ? 14.687 2.522 -28.929 1.00 97.62 88 THR A C 1
ATOM 704 O O . THR A 1 88 ? 15.113 2.608 -30.080 1.00 97.62 88 THR A O 1
ATOM 707 N N . VAL A 1 89 ? 15.253 1.735 -28.008 1.00 98.00 89 VAL A N 1
ATOM 708 C CA . VAL A 1 89 ? 16.424 0.882 -28.268 1.00 98.00 89 VAL A CA 1
ATOM 709 C C . VAL A 1 89 ? 16.152 -0.080 -29.424 1.00 98.00 89 VAL A C 1
ATOM 711 O O . VAL A 1 89 ? 16.978 -0.205 -30.321 1.00 98.00 89 VAL A O 1
ATOM 714 N N . SER A 1 90 ? 14.964 -0.689 -29.472 1.00 97.62 90 SER A N 1
ATOM 715 C CA . SER A 1 90 ? 14.584 -1.601 -30.563 1.00 97.62 90 SER A CA 1
ATOM 716 C C . SER A 1 90 ? 14.560 -0.936 -31.933 1.00 97.62 90 SER A C 1
ATOM 718 O O . SER A 1 90 ? 15.041 -1.501 -32.914 1.00 97.62 90 SER A O 1
ATOM 720 N N . LYS A 1 91 ? 14.040 0.290 -32.017 1.00 97.06 91 LYS A N 1
ATOM 721 C CA . LYS A 1 91 ? 14.074 1.065 -33.264 1.00 97.06 91 LYS A CA 1
ATOM 722 C C . LYS A 1 91 ? 15.504 1.469 -33.623 1.00 97.06 91 LYS A C 1
ATOM 724 O O . LYS A 1 91 ? 15.891 1.393 -34.787 1.00 97.06 91 LYS A O 1
ATOM 729 N N . PHE A 1 92 ? 16.279 1.880 -32.623 1.00 97.31 92 PHE A N 1
ATOM 730 C CA . PHE A 1 92 ? 17.655 2.322 -32.802 1.00 97.31 92 PHE A CA 1
ATOM 731 C C . PHE A 1 92 ? 18.586 1.184 -33.242 1.00 97.31 92 PHE A C 1
ATOM 733 O O . PHE A 1 92 ? 19.459 1.411 -34.074 1.00 97.31 92 PHE A O 1
ATOM 740 N N . GLU A 1 93 ? 18.365 -0.054 -32.790 1.00 97.81 93 GLU A N 1
ATOM 741 C CA . GLU A 1 93 ? 19.109 -1.230 -33.262 1.00 97.81 93 GLU A CA 1
ATOM 742 C C . GLU A 1 93 ? 19.024 -1.376 -34.787 1.00 97.81 93 GLU A C 1
ATOM 744 O O . GLU A 1 93 ? 20.031 -1.662 -35.432 1.00 97.81 93 GLU A O 1
ATOM 749 N N . GLY A 1 94 ? 17.852 -1.125 -35.380 1.00 96.56 94 GLY A N 1
ATOM 750 C CA . GLY A 1 94 ? 17.672 -1.149 -36.833 1.00 96.56 94 GLY A CA 1
ATOM 751 C C . GLY A 1 94 ? 18.596 -0.166 -37.557 1.00 96.56 94 GLY A C 1
ATOM 752 O O . GLY A 1 94 ? 19.227 -0.534 -38.550 1.00 96.56 94 GLY A O 1
ATOM 753 N N . LEU A 1 95 ? 18.735 1.051 -37.020 1.00 96.81 95 LEU A N 1
ATOM 754 C CA . LEU A 1 95 ? 19.662 2.059 -37.536 1.00 96.81 95 LEU A CA 1
ATOM 755 C C . LEU A 1 95 ? 21.117 1.613 -37.355 1.00 96.81 95 LEU A C 1
ATOM 757 O O . LEU A 1 95 ? 21.862 1.574 -38.334 1.00 96.81 95 LEU A O 1
ATOM 761 N N . VAL A 1 96 ? 21.508 1.212 -36.140 1.00 97.81 96 VAL A N 1
ATOM 762 C CA . VAL A 1 96 ? 22.879 0.759 -35.844 1.00 97.81 96 VAL A CA 1
ATOM 763 C C . VAL A 1 96 ? 23.262 -0.401 -36.757 1.00 97.81 96 VAL A C 1
ATOM 765 O O . VAL A 1 96 ? 24.331 -0.360 -37.346 1.00 97.81 96 VAL A O 1
ATOM 768 N N . LYS A 1 97 ? 22.380 -1.385 -36.954 1.00 97.62 97 LYS A N 1
ATOM 769 C CA . LYS A 1 97 ? 22.606 -2.536 -37.838 1.00 97.62 97 LYS A CA 1
ATOM 770 C C . LYS A 1 97 ? 22.744 -2.146 -39.314 1.00 97.62 97 LYS A C 1
ATOM 772 O O . LYS A 1 97 ? 23.442 -2.826 -40.062 1.00 97.62 97 LYS A O 1
ATOM 777 N N . SER A 1 98 ? 22.051 -1.092 -39.751 1.00 97.38 98 SER A N 1
ATOM 778 C CA . SER A 1 98 ? 22.133 -0.608 -41.136 1.00 97.38 98 SER A CA 1
ATOM 779 C C . SER A 1 98 ? 23.461 0.088 -41.443 1.00 97.38 98 SER A C 1
ATOM 781 O O . SER A 1 98 ? 23.939 0.012 -42.572 1.00 97.38 98 SER A O 1
ATOM 783 N N . VAL A 1 99 ? 24.064 0.728 -40.435 1.00 97.75 99 VAL A N 1
ATOM 784 C CA . VAL A 1 99 ? 25.344 1.447 -40.542 1.00 97.75 99 VAL A CA 1
ATOM 785 C C . VAL A 1 99 ? 26.523 0.523 -40.227 1.00 97.75 99 VAL A C 1
ATOM 787 O O . VAL A 1 99 ? 27.540 0.527 -40.917 1.00 97.75 99 VAL A O 1
ATOM 790 N N . PHE A 1 100 ? 26.377 -0.291 -39.188 1.00 96.81 100 PHE A N 1
ATOM 791 C CA . PHE A 1 100 ? 27.376 -1.205 -38.665 1.00 96.81 100 PHE A CA 1
ATOM 792 C C . PHE A 1 100 ? 26.824 -2.629 -38.759 1.00 96.81 100 PHE A C 1
ATOM 794 O O . PHE A 1 100 ? 25.860 -2.967 -38.074 1.00 96.81 100 PHE A O 1
ATOM 801 N N . ASP A 1 101 ? 27.427 -3.479 -39.597 1.00 96.69 101 ASP A N 1
ATOM 802 C CA . ASP A 1 101 ? 26.997 -4.878 -39.729 1.00 96.69 101 ASP A CA 1
ATOM 803 C C . ASP A 1 101 ? 26.898 -5.564 -38.354 1.00 96.69 101 ASP A C 1
ATOM 805 O O . ASP A 1 101 ? 27.661 -5.261 -37.434 1.00 96.69 101 ASP A O 1
ATOM 809 N N . LYS A 1 102 ? 25.991 -6.536 -38.215 1.00 96.56 102 LYS A N 1
ATOM 810 C CA . LYS A 1 102 ? 25.702 -7.213 -36.940 1.00 96.56 102 LYS A CA 1
ATOM 811 C C . LYS A 1 102 ? 26.936 -7.890 -36.323 1.00 96.56 102 LYS A C 1
ATOM 813 O O . LYS A 1 102 ? 26.984 -8.110 -35.118 1.00 96.56 102 LYS A O 1
ATOM 818 N N . LYS A 1 103 ? 27.926 -8.252 -37.143 1.00 96.62 103 LYS A N 1
ATOM 819 C CA . LYS A 1 103 ? 29.184 -8.870 -36.693 1.00 96.62 103 LYS A CA 1
ATOM 820 C C . LYS A 1 103 ? 30.296 -7.855 -36.422 1.00 96.62 103 LYS A C 1
ATOM 822 O O . LYS A 1 103 ? 31.382 -8.248 -36.006 1.00 96.62 103 LYS A O 1
ATOM 827 N N . SER A 1 104 ? 30.058 -6.573 -36.691 1.00 98.19 104 SER A N 1
ATOM 828 C CA . SER A 1 104 ? 31.045 -5.523 -36.470 1.00 98.19 104 SER A CA 1
ATOM 829 C C . SER A 1 104 ? 31.300 -5.308 -34.979 1.00 98.19 104 SER A C 1
ATOM 831 O O . SER A 1 104 ? 30.407 -5.462 -34.144 1.00 98.19 104 SER A O 1
ATOM 833 N N . LEU A 1 105 ? 32.527 -4.891 -34.654 1.00 98.06 105 LEU A N 1
ATOM 834 C CA . LEU A 1 105 ? 32.903 -4.544 -33.285 1.00 98.06 105 LEU A CA 1
ATOM 835 C C . LEU A 1 105 ? 31.988 -3.449 -32.719 1.00 98.06 105 LEU A C 1
ATOM 837 O O . LEU A 1 105 ? 31.540 -3.560 -31.586 1.00 98.06 105 LEU A O 1
ATOM 841 N N . VAL A 1 106 ? 31.661 -2.435 -33.527 1.00 98.06 106 VAL A N 1
ATOM 842 C CA . VAL A 1 106 ? 30.819 -1.307 -33.104 1.00 98.06 106 VAL A CA 1
ATOM 843 C C . VAL A 1 106 ? 29.410 -1.772 -32.747 1.00 98.06 106 VAL A C 1
ATOM 845 O O . VAL A 1 106 ? 28.913 -1.426 -31.680 1.00 98.06 106 VAL A O 1
ATOM 848 N N . TYR A 1 107 ? 28.780 -2.612 -33.576 1.00 98.44 107 TYR A N 1
ATOM 849 C CA . TYR A 1 107 ? 27.464 -3.163 -33.246 1.00 98.44 107 TYR A CA 1
ATOM 850 C C . TYR A 1 107 ? 27.499 -3.948 -31.924 1.00 98.44 107 TYR A C 1
ATOM 852 O O . TYR A 1 107 ? 26.618 -3.776 -31.083 1.00 98.44 107 TYR A O 1
ATOM 860 N N . LEU A 1 108 ? 28.539 -4.762 -31.704 1.00 98.12 108 LEU A N 1
ATOM 861 C CA . LEU A 1 108 ? 28.705 -5.529 -30.465 1.00 98.12 108 LEU A CA 1
ATOM 862 C C . LEU A 1 108 ? 28.998 -4.651 -29.238 1.00 98.12 108 LEU A C 1
ATOM 864 O O . LEU A 1 108 ? 28.727 -5.087 -28.126 1.00 98.12 108 LEU A O 1
ATOM 868 N N . MET A 1 109 ? 29.504 -3.424 -29.404 1.00 98.06 109 MET A N 1
ATOM 869 C CA . MET A 1 109 ? 29.632 -2.465 -28.298 1.00 98.06 109 MET A CA 1
ATOM 870 C C . MET A 1 109 ? 28.264 -1.942 -27.847 1.00 98.06 109 MET A C 1
ATOM 872 O O . MET A 1 109 ? 28.012 -1.853 -26.646 1.00 98.06 109 MET A O 1
ATOM 876 N N . PHE A 1 110 ? 27.365 -1.644 -28.794 1.00 97.88 110 PHE A N 1
ATOM 877 C CA . PHE A 1 110 ? 25.983 -1.277 -28.473 1.00 97.88 110 PHE A CA 1
ATOM 878 C C . PHE A 1 110 ? 25.219 -2.464 -27.873 1.00 97.88 110 PHE A C 1
ATOM 880 O O . PHE A 1 110 ? 24.575 -2.322 -26.835 1.00 97.88 110 PHE A O 1
ATOM 887 N N . TYR A 1 111 ? 25.344 -3.647 -28.483 1.00 98.00 111 TYR A N 1
ATOM 888 C CA . TYR A 1 111 ? 24.543 -4.830 -28.156 1.00 98.00 111 TYR A CA 1
ATOM 889 C C . TYR A 1 111 ? 25.398 -6.085 -27.867 1.00 98.00 111 TYR A C 1
ATOM 891 O O . TYR A 1 111 ? 25.303 -7.065 -28.617 1.00 98.00 111 TYR A O 1
ATOM 899 N N . PRO A 1 112 ? 26.203 -6.119 -26.781 1.00 97.25 112 PRO A N 1
ATOM 900 C CA . PRO A 1 112 ? 27.075 -7.257 -26.451 1.00 97.25 112 PRO A CA 1
ATOM 901 C C . PRO A 1 112 ? 26.339 -8.595 -26.343 1.00 97.25 112 PRO A C 1
ATOM 903 O O . PRO A 1 112 ? 26.854 -9.637 -26.749 1.00 97.25 112 PRO A O 1
ATOM 906 N N . HIS A 1 113 ? 25.111 -8.561 -25.823 1.00 96.88 113 HIS A N 1
ATOM 907 C CA . HIS A 1 113 ? 24.235 -9.727 -25.687 1.00 96.88 113 HIS A CA 1
ATOM 908 C C . HIS A 1 113 ? 22.999 -9.625 -26.589 1.00 96.88 113 HIS A C 1
ATOM 910 O O . HIS A 1 113 ? 21.956 -10.221 -26.316 1.00 96.88 113 HIS A O 1
ATOM 916 N N . GLY A 1 114 ? 23.115 -8.861 -27.679 1.00 96.75 114 GLY A N 1
ATOM 917 C CA . GLY A 1 114 ? 21.980 -8.490 -28.511 1.00 96.75 114 GLY A CA 1
ATOM 918 C C . GLY A 1 114 ? 21.008 -7.561 -27.782 1.00 96.75 114 GLY A C 1
ATOM 919 O O . GLY A 1 114 ? 21.268 -7.070 -26.683 1.00 96.75 114 GLY A O 1
ATOM 920 N N . ILE A 1 115 ? 19.852 -7.334 -28.399 1.00 96.62 115 ILE A N 1
ATOM 921 C CA . ILE A 1 115 ? 18.819 -6.463 -27.834 1.00 96.62 115 ILE A CA 1
ATOM 922 C C . ILE A 1 115 ? 18.173 -7.013 -26.552 1.00 96.62 115 ILE A C 1
ATOM 924 O O . ILE A 1 115 ? 17.639 -6.262 -25.738 1.00 96.62 115 ILE A O 1
ATOM 928 N N . GLU A 1 116 ? 18.257 -8.326 -26.341 1.00 97.06 116 GLU A N 1
ATOM 929 C CA . GLU A 1 116 ? 17.713 -9.014 -25.167 1.00 97.06 116 GLU A CA 1
ATOM 930 C C . GLU A 1 116 ? 18.273 -8.476 -23.842 1.00 97.06 116 GLU A C 1
ATOM 932 O O . GLU A 1 116 ? 17.569 -8.519 -22.836 1.00 97.06 116 GLU A O 1
ATOM 937 N N . GLU A 1 117 ? 19.489 -7.916 -23.840 1.00 97.25 117 GLU A N 1
ATOM 938 C CA . GLU A 1 117 ? 20.082 -7.232 -22.680 1.00 97.25 117 GLU A CA 1
ATOM 939 C C . GLU A 1 117 ? 19.159 -6.136 -22.128 1.00 97.25 117 GLU A C 1
ATOM 941 O O . GLU A 1 117 ? 18.979 -6.018 -20.920 1.00 97.25 117 GLU A O 1
ATOM 946 N N . TYR A 1 118 ? 18.527 -5.376 -23.023 1.00 97.56 118 TYR A N 1
ATOM 947 C CA . TYR A 1 118 ? 17.656 -4.253 -22.688 1.00 97.56 118 TYR A CA 1
ATOM 948 C C . TYR A 1 118 ? 16.240 -4.708 -22.323 1.00 97.56 118 TYR A C 1
ATOM 950 O O . TYR A 1 118 ? 15.593 -4.142 -21.442 1.00 97.56 118 TYR A O 1
ATOM 958 N N . HIS A 1 119 ? 15.736 -5.754 -22.979 1.00 95.25 119 HIS A N 1
ATOM 959 C CA . HIS A 1 119 ? 14.410 -6.299 -22.664 1.00 95.25 119 HIS A CA 1
ATOM 960 C C . HIS A 1 119 ? 14.390 -7.003 -21.307 1.00 95.25 119 HIS A C 1
ATOM 962 O O . HIS A 1 119 ? 13.409 -6.897 -20.574 1.00 95.25 119 HIS A O 1
ATOM 968 N N . LYS A 1 120 ? 15.489 -7.669 -20.939 1.00 95.25 120 LYS A N 1
ATOM 969 C CA . LYS A 1 120 ? 15.615 -8.426 -19.684 1.00 95.25 120 LYS A CA 1
ATOM 970 C C . LYS A 1 120 ? 16.262 -7.643 -18.545 1.00 95.25 120 LYS A C 1
ATOM 972 O O . LYS A 1 120 ? 16.439 -8.195 -17.461 1.00 95.25 120 LYS A O 1
ATOM 977 N N . SER A 1 121 ? 16.614 -6.378 -18.759 1.00 95.75 121 SER A N 1
ATOM 978 C CA . SER A 1 121 ? 17.240 -5.566 -17.721 1.00 95.75 121 SER A CA 1
ATOM 979 C C . SER A 1 121 ? 16.273 -5.270 -16.579 1.00 95.75 121 SER A C 1
ATOM 981 O O . SER A 1 121 ? 15.119 -4.888 -16.807 1.00 95.75 121 SER A O 1
ATOM 983 N N . ASN A 1 122 ? 16.773 -5.377 -15.353 1.00 94.25 122 ASN A N 1
ATOM 984 C CA . ASN A 1 122 ? 16.063 -4.936 -14.160 1.00 94.25 122 ASN A CA 1
ATOM 985 C C . ASN A 1 122 ? 16.204 -3.416 -13.942 1.00 94.25 122 ASN A C 1
ATOM 987 O O . ASN A 1 122 ? 16.993 -2.734 -14.596 1.00 94.25 122 ASN A O 1
ATOM 991 N N . GLN A 1 123 ? 15.459 -2.890 -12.971 1.00 90.56 123 GLN A N 1
ATOM 992 C CA . GLN A 1 123 ? 15.401 -1.460 -12.650 1.00 90.56 123 GLN A CA 1
ATOM 993 C C . GLN A 1 123 ? 16.769 -0.841 -12.286 1.00 90.56 123 GLN A C 1
ATOM 995 O O . GLN A 1 123 ? 16.999 0.342 -12.532 1.00 90.56 123 GLN A O 1
ATOM 1000 N N . ALA A 1 124 ? 17.702 -1.619 -11.727 1.00 92.12 124 ALA A N 1
ATOM 1001 C CA . ALA A 1 124 ? 19.047 -1.132 -11.408 1.00 92.12 124 ALA A CA 1
ATOM 1002 C C . ALA A 1 124 ? 19.950 -1.040 -12.652 1.00 92.12 124 ALA A C 1
ATOM 1004 O O . ALA A 1 124 ?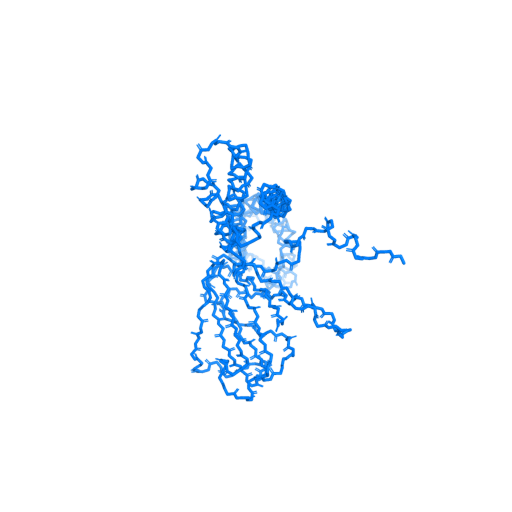 20.861 -0.218 -12.696 1.00 92.12 124 ALA A O 1
ATOM 1005 N N . GLN A 1 125 ? 19.690 -1.867 -13.665 1.00 96.62 125 GLN A N 1
ATOM 1006 C CA . GLN A 1 125 ? 20.471 -1.925 -14.901 1.00 96.62 125 GLN A CA 1
ATOM 1007 C C . GLN A 1 125 ? 20.034 -0.881 -15.933 1.00 96.62 125 GLN A C 1
ATOM 1009 O O . GLN A 1 125 ? 20.880 -0.380 -16.666 1.00 96.62 125 GLN A O 1
ATOM 1014 N N . ILE A 1 126 ? 18.745 -0.525 -15.981 1.00 96.81 126 ILE A N 1
ATOM 1015 C CA . ILE A 1 126 ? 18.199 0.462 -16.931 1.00 96.81 126 ILE A CA 1
ATOM 1016 C C . ILE A 1 126 ? 19.026 1.758 -17.029 1.00 96.81 126 ILE A C 1
ATOM 1018 O O . ILE A 1 126 ? 19.424 2.091 -18.146 1.00 96.81 126 ILE A O 1
ATOM 1022 N N . PRO A 1 127 ? 19.353 2.475 -15.933 1.00 96.00 127 PRO A N 1
ATOM 1023 C CA . PRO A 1 127 ? 20.120 3.718 -16.041 1.00 96.00 127 PRO A CA 1
ATOM 1024 C C . PRO A 1 127 ? 21.533 3.497 -16.600 1.00 96.00 127 PRO A C 1
ATOM 1026 O O . PRO A 1 127 ? 22.011 4.310 -17.383 1.00 96.00 127 PRO A O 1
ATOM 1029 N N . ILE A 1 128 ? 22.171 2.366 -16.277 1.00 97.81 128 ILE A N 1
ATOM 1030 C CA . ILE A 1 128 ? 23.496 2.002 -16.804 1.00 97.81 128 ILE A CA 1
ATOM 1031 C C . ILE A 1 128 ? 23.419 1.759 -18.318 1.00 97.81 128 ILE A C 1
ATOM 1033 O O . ILE A 1 128 ? 24.296 2.176 -19.072 1.00 97.81 128 ILE A O 1
ATOM 1037 N N . LEU A 1 129 ? 22.355 1.098 -18.782 1.00 98.12 129 LEU A N 1
ATOM 1038 C CA . LEU A 1 129 ? 22.128 0.846 -20.205 1.00 98.12 129 LEU A CA 1
ATOM 1039 C C . LEU A 1 129 ? 21.776 2.121 -20.981 1.00 98.12 129 LEU A C 1
ATOM 1041 O O . LEU A 1 129 ? 22.180 2.245 -22.139 1.00 98.12 129 LEU A O 1
ATOM 1045 N N . MET A 1 130 ? 21.051 3.054 -20.356 1.00 98.25 130 MET A N 1
ATOM 1046 C CA . MET A 1 130 ? 20.809 4.390 -20.906 1.00 98.25 130 MET A CA 1
ATOM 1047 C C . MET A 1 130 ? 22.127 5.154 -21.071 1.00 98.25 130 MET A C 1
ATOM 1049 O O . MET A 1 130 ? 22.384 5.675 -22.149 1.00 98.25 130 MET A O 1
ATOM 1053 N N . ASP A 1 131 ? 22.999 5.145 -20.062 1.00 98.19 131 ASP A N 1
ATOM 1054 C CA . ASP A 1 131 ? 24.320 5.784 -20.150 1.00 98.19 131 ASP A CA 1
ATOM 1055 C C . ASP A 1 131 ? 25.177 5.185 -21.257 1.00 98.19 131 ASP A C 1
ATOM 1057 O O . ASP A 1 131 ? 25.648 5.903 -22.137 1.00 98.19 131 ASP A O 1
ATOM 1061 N N . LYS A 1 132 ? 25.267 3.851 -21.296 1.00 98.19 132 LYS A N 1
ATOM 1062 C CA . LYS A 1 132 ? 25.986 3.133 -22.352 1.00 98.19 132 LYS A CA 1
ATOM 1063 C C . LYS A 1 132 ? 25.523 3.568 -23.744 1.00 98.19 132 LYS A C 1
ATOM 1065 O O . LYS A 1 132 ? 26.349 3.812 -24.621 1.00 98.19 132 LYS A O 1
ATOM 1070 N N . ILE A 1 133 ? 24.208 3.622 -23.976 1.00 97.50 133 ILE A N 1
ATOM 1071 C CA . ILE A 1 133 ? 23.686 3.913 -25.313 1.00 97.50 133 ILE A CA 1
ATOM 1072 C C . ILE A 1 133 ? 23.838 5.389 -25.689 1.00 97.50 133 ILE A C 1
ATOM 1074 O O . ILE A 1 133 ? 24.092 5.670 -26.857 1.00 97.50 133 ILE A O 1
ATOM 1078 N N . ILE A 1 134 ? 23.734 6.308 -24.723 1.00 97.81 134 ILE A N 1
ATOM 1079 C CA . ILE A 1 134 ? 23.988 7.743 -24.915 1.00 97.81 134 ILE A CA 1
ATOM 1080 C C . ILE A 1 134 ? 25.450 7.957 -25.317 1.00 97.81 134 ILE A C 1
ATOM 1082 O O . ILE A 1 134 ? 25.704 8.536 -26.374 1.00 97.81 134 ILE A O 1
ATOM 1086 N N . ASP A 1 135 ? 26.393 7.410 -24.545 1.00 97.75 135 ASP A N 1
ATOM 1087 C CA . ASP A 1 135 ? 27.832 7.569 -24.775 1.00 97.75 135 ASP A CA 1
ATOM 1088 C C . ASP A 1 135 ? 28.253 7.011 -26.141 1.00 97.75 135 ASP A C 1
ATOM 1090 O O . ASP A 1 135 ? 28.983 7.650 -26.907 1.00 97.75 135 ASP A O 1
ATOM 1094 N N . LEU A 1 136 ? 27.764 5.816 -26.489 1.00 97.56 136 LEU A N 1
ATOM 1095 C CA . LEU A 1 136 ? 28.065 5.199 -27.778 1.00 97.56 136 LEU A CA 1
ATOM 1096 C C . LEU A 1 136 ? 27.417 5.961 -28.939 1.00 97.56 136 LEU A C 1
ATOM 1098 O O . LEU A 1 136 ? 28.043 6.119 -29.987 1.00 97.56 136 LEU A O 1
ATOM 1102 N N . ASN A 1 137 ? 26.193 6.466 -28.770 1.00 96.56 137 ASN A N 1
ATOM 1103 C CA . ASN A 1 137 ? 25.536 7.272 -29.796 1.00 96.56 137 ASN A CA 1
ATOM 1104 C C . ASN A 1 137 ? 26.298 8.581 -30.039 1.00 96.56 137 ASN A C 1
ATOM 1106 O O . ASN A 1 137 ? 26.577 8.917 -31.185 1.00 96.56 137 ASN A O 1
ATOM 1110 N N . GLN A 1 138 ? 26.744 9.253 -28.975 1.00 96.25 138 GLN A N 1
ATOM 1111 C CA . GLN A 1 138 ? 27.600 10.433 -29.084 1.00 96.25 138 GLN A CA 1
ATOM 1112 C C . GLN A 1 138 ? 28.929 10.109 -29.784 1.00 96.25 138 GLN A C 1
ATOM 1114 O O . GLN A 1 138 ? 29.356 10.838 -30.679 1.00 96.25 138 GLN A O 1
ATOM 1119 N N . THR A 1 139 ? 29.564 8.994 -29.417 1.00 97.25 139 THR A N 1
ATOM 1120 C CA . THR A 1 139 ? 30.853 8.562 -29.983 1.00 97.25 139 THR A CA 1
ATOM 1121 C C . THR A 1 139 ? 30.765 8.285 -31.486 1.00 97.25 139 THR A C 1
ATOM 1123 O O . THR A 1 139 ? 31.668 8.652 -32.238 1.00 97.25 139 THR A O 1
ATOM 1126 N N . TYR A 1 140 ? 29.676 7.659 -31.940 1.00 96.88 140 TYR A N 1
ATOM 1127 C CA . TYR A 1 140 ? 29.468 7.266 -33.339 1.00 96.88 140 TYR A CA 1
ATOM 1128 C C . TYR A 1 140 ? 28.483 8.171 -34.095 1.00 96.88 140 TYR A C 1
ATOM 1130 O O . TYR A 1 140 ? 27.997 7.810 -35.171 1.00 96.88 140 TYR A O 1
ATOM 1138 N N . ALA A 1 141 ? 28.204 9.364 -33.563 1.00 94.94 141 ALA A N 1
ATOM 1139 C CA . ALA A 1 141 ? 27.216 10.295 -34.100 1.00 94.94 141 ALA A CA 1
ATOM 1140 C C . ALA A 1 141 ? 27.467 10.651 -35.572 1.00 94.94 141 ALA A C 1
ATOM 1142 O O . ALA A 1 141 ? 26.532 10.713 -36.373 1.00 94.94 141 ALA A O 1
ATOM 1143 N N . SER A 1 142 ? 28.738 10.841 -35.948 1.00 95.62 142 SER A N 1
ATOM 1144 C CA . SER A 1 142 ? 29.118 11.219 -37.316 1.00 95.62 142 SER A CA 1
ATOM 1145 C C . SER A 1 142 ? 28.780 10.141 -38.352 1.00 95.62 142 SER A C 1
ATOM 1147 O O . SER A 1 142 ? 28.417 10.464 -39.479 1.00 95.62 142 SER A O 1
ATOM 1149 N N . GLN A 1 143 ? 28.852 8.866 -37.962 1.00 97.38 143 GLN A N 1
ATOM 1150 C CA . GLN A 1 143 ? 28.547 7.720 -38.814 1.00 97.38 143 GLN A CA 1
ATOM 1151 C C . GLN A 1 143 ? 27.051 7.402 -38.822 1.00 97.38 143 GLN A C 1
ATOM 1153 O O . GLN A 1 143 ?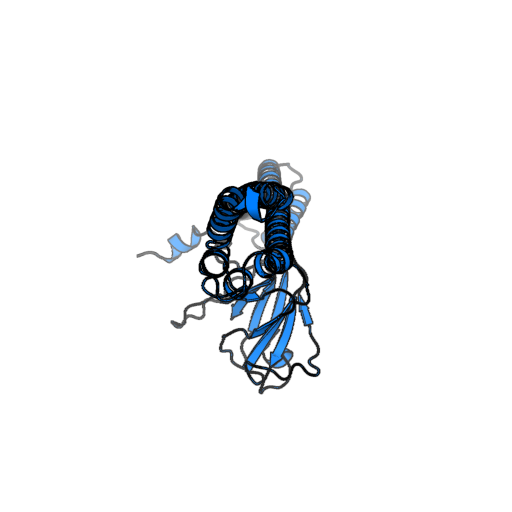 26.507 7.028 -39.856 1.00 97.38 143 GLN A O 1
ATOM 1158 N N . LEU A 1 144 ? 26.385 7.555 -37.674 1.00 93.62 144 LEU A N 1
ATOM 1159 C CA . LEU A 1 144 ? 24.940 7.350 -37.547 1.00 93.62 144 LEU A CA 1
ATOM 1160 C C . LEU A 1 144 ? 24.133 8.442 -38.265 1.00 93.62 144 LEU A C 1
ATOM 1162 O O . LEU A 1 144 ? 22.970 8.224 -38.597 1.00 93.62 144 LEU A O 1
ATOM 1166 N N . GLY A 1 145 ? 24.740 9.608 -38.508 1.00 89.06 145 GLY A N 1
ATOM 1167 C CA . GLY A 1 145 ? 24.148 10.702 -39.278 1.00 89.06 145 GLY A CA 1
ATOM 1168 C C . GLY A 1 145 ? 23.004 11.427 -38.563 1.00 89.06 145 GLY A C 1
ATOM 1169 O O . GLY A 1 145 ? 22.313 12.233 -39.182 1.00 89.06 145 GLY A O 1
ATOM 1170 N N . THR A 1 146 ? 22.775 11.148 -37.276 1.00 86.00 146 THR A N 1
ATOM 1171 C CA . THR A 1 146 ? 21.706 11.765 -36.486 1.00 86.00 146 THR A CA 1
ATOM 1172 C C . THR A 1 146 ? 22.038 11.795 -34.995 1.00 86.00 146 THR A C 1
ATOM 1174 O O . THR A 1 146 ? 22.418 10.781 -34.419 1.00 86.00 146 THR A O 1
ATOM 1177 N N . MET A 1 147 ? 21.833 12.954 -34.361 1.00 89.38 147 MET A N 1
ATOM 1178 C CA . MET A 1 147 ? 21.875 13.118 -32.897 1.00 89.38 147 MET A CA 1
ATOM 1179 C C . MET A 1 147 ? 20.495 12.957 -32.247 1.00 89.38 147 MET A C 1
ATOM 1181 O O . MET A 1 147 ? 20.381 12.956 -31.027 1.00 89.38 147 MET A O 1
ATOM 1185 N N . VAL A 1 148 ? 19.436 12.758 -33.041 1.00 87.81 148 VAL A N 1
ATOM 1186 C CA . VAL A 1 148 ? 18.054 12.693 -32.534 1.00 87.81 148 VAL A CA 1
ATOM 1187 C C . VAL A 1 148 ? 17.887 11.584 -31.494 1.00 87.81 148 VAL A C 1
ATOM 1189 O O . VAL A 1 148 ? 17.216 11.776 -30.485 1.00 87.81 148 VAL A O 1
ATOM 1192 N N . TYR A 1 149 ? 18.524 10.428 -31.704 1.00 90.56 149 TYR A N 1
ATOM 1193 C CA . TYR A 1 149 ? 18.470 9.333 -30.736 1.00 90.56 149 TYR A CA 1
ATOM 1194 C C . TYR A 1 149 ? 19.273 9.623 -29.465 1.00 90.56 149 TYR A C 1
ATOM 1196 O O . TYR A 1 149 ? 18.886 9.148 -28.405 1.00 90.56 149 TYR A O 1
ATOM 1204 N N . HIS A 1 150 ? 20.360 10.394 -29.547 1.00 92.94 150 HIS A N 1
ATOM 1205 C CA . HIS A 1 150 ? 21.136 10.781 -28.370 1.00 92.94 150 HIS A CA 1
ATOM 1206 C C . HIS A 1 150 ? 20.272 11.643 -27.446 1.00 92.94 150 HIS A C 1
ATOM 1208 O O . HIS A 1 150 ? 20.102 11.311 -26.274 1.00 92.94 150 HIS A O 1
ATOM 1214 N N . ASP A 1 151 ? 19.651 12.686 -27.998 1.00 93.31 151 ASP A N 1
ATOM 1215 C CA . ASP A 1 151 ? 18.812 13.609 -27.230 1.00 93.31 151 ASP A CA 1
ATOM 1216 C C . ASP A 1 151 ? 17.570 12.904 -26.675 1.00 93.31 151 ASP A C 1
ATOM 1218 O O . ASP A 1 151 ? 17.190 13.127 -25.526 1.00 93.31 151 ASP A O 1
ATOM 1222 N N . LEU A 1 152 ? 16.984 11.984 -27.450 1.00 95.44 152 LEU A N 1
ATOM 1223 C CA . LEU A 1 152 ? 15.866 11.159 -27.001 1.00 95.44 152 LEU A CA 1
ATOM 1224 C C . LEU A 1 152 ? 16.250 10.257 -25.820 1.00 95.44 152 LEU A C 1
ATOM 1226 O O . LEU A 1 152 ? 15.521 10.208 -24.832 1.00 95.44 152 LEU A O 1
ATOM 1230 N N . PHE A 1 153 ? 17.387 9.556 -25.885 1.00 97.25 153 PHE A N 1
ATOM 1231 C CA . PHE A 1 153 ? 17.843 8.736 -24.759 1.00 97.25 153 PHE A CA 1
ATOM 1232 C C . PHE A 1 153 ? 18.195 9.593 -23.539 1.00 97.25 153 PHE A C 1
ATOM 1234 O O . PHE A 1 153 ? 17.909 9.191 -22.411 1.00 97.25 153 PHE A O 1
ATOM 1241 N N . HIS A 1 154 ? 18.757 10.784 -23.748 1.00 96.44 154 HIS A N 1
ATOM 1242 C CA . HIS A 1 154 ? 19.061 11.715 -22.668 1.00 96.44 154 HIS A CA 1
ATOM 1243 C C . HIS A 1 154 ? 17.787 12.231 -21.975 1.00 96.44 154 HIS A C 1
ATOM 1245 O O . HIS A 1 154 ? 17.736 12.289 -20.743 1.00 96.44 154 HIS A O 1
ATOM 1251 N N . ASP A 1 155 ? 16.740 12.571 -22.730 1.00 96.88 155 ASP A N 1
ATOM 1252 C CA . ASP A 1 155 ? 15.431 12.936 -22.174 1.00 96.88 155 ASP A CA 1
ATOM 1253 C C . ASP A 1 155 ? 14.810 11.773 -21.384 1.00 96.88 155 ASP A C 1
ATOM 1255 O O . ASP A 1 155 ? 14.433 11.935 -20.220 1.00 96.88 155 ASP A O 1
ATOM 1259 N N . GLN A 1 156 ? 14.800 10.568 -21.964 1.00 97.62 156 GLN A N 1
ATOM 1260 C CA . GLN A 1 156 ? 14.296 9.365 -21.299 1.00 97.62 156 GLN A CA 1
ATOM 1261 C C . GLN A 1 156 ? 15.050 9.069 -19.994 1.00 97.62 156 GLN A C 1
ATOM 1263 O O . GLN A 1 156 ? 14.417 8.746 -18.988 1.00 97.62 156 GLN A O 1
ATOM 1268 N N . LYS A 1 157 ? 16.379 9.241 -19.965 1.00 97.56 157 LYS A N 1
ATOM 1269 C CA . LYS A 1 157 ? 17.190 9.096 -18.746 1.00 97.56 157 LYS A CA 1
ATOM 1270 C C . LYS A 1 157 ? 16.820 10.127 -17.682 1.00 97.56 157 LYS A C 1
ATOM 1272 O O . LYS A 1 157 ? 16.695 9.775 -16.504 1.00 97.56 157 LYS A O 1
ATOM 1277 N N . ASN A 1 158 ? 16.637 11.388 -18.069 1.00 97.69 158 ASN A N 1
ATOM 1278 C CA . ASN A 1 158 ? 16.241 12.451 -17.144 1.00 97.69 158 ASN A CA 1
ATOM 1279 C C . ASN A 1 158 ? 14.865 12.161 -16.532 1.00 97.69 158 ASN A C 1
ATOM 1281 O O . ASN A 1 158 ? 14.712 12.200 -15.308 1.00 97.69 158 ASN A O 1
ATOM 1285 N N . ARG A 1 159 ? 13.889 11.792 -17.372 1.00 97.19 159 ARG A N 1
ATOM 1286 C CA . ARG A 1 159 ? 12.544 11.387 -16.942 1.00 97.19 159 ARG A CA 1
ATOM 1287 C C . ARG A 1 159 ? 12.596 10.179 -16.009 1.00 97.19 159 ARG A C 1
ATOM 1289 O O . ARG A 1 159 ? 12.019 10.231 -14.928 1.00 97.19 159 ARG A O 1
ATOM 1296 N N . TYR A 1 160 ? 13.353 9.140 -16.369 1.00 97.19 160 TYR A N 1
ATOM 1297 C CA . TYR A 1 160 ? 13.537 7.945 -15.540 1.00 97.19 160 TYR A CA 1
ATOM 1298 C C . TYR A 1 160 ? 14.119 8.285 -14.166 1.00 97.19 160 TYR A C 1
ATOM 1300 O O . TYR A 1 160 ? 13.600 7.856 -13.139 1.00 97.19 160 TYR A O 1
ATOM 1308 N N . THR A 1 161 ? 15.186 9.087 -14.131 1.00 96.12 161 THR A N 1
ATOM 1309 C CA . THR A 1 161 ? 15.865 9.470 -12.885 1.00 96.12 161 THR A CA 1
ATOM 1310 C C . THR A 1 161 ? 14.935 10.261 -11.967 1.00 96.12 161 THR A C 1
ATOM 1312 O O . THR A 1 161 ? 14.893 10.008 -10.760 1.00 96.12 161 THR A O 1
ATOM 1315 N N . ASN A 1 162 ? 14.154 11.184 -12.535 1.00 95.25 162 ASN A N 1
ATOM 1316 C CA . ASN A 1 162 ? 13.161 11.950 -11.792 1.00 95.25 162 ASN A CA 1
ATOM 1317 C C . ASN A 1 162 ? 12.041 11.049 -11.244 1.00 95.25 162 ASN A C 1
ATOM 1319 O O . ASN A 1 162 ? 11.805 11.039 -10.036 1.00 95.25 162 ASN A O 1
ATOM 1323 N N . ALA A 1 163 ? 11.418 10.232 -12.099 1.00 93.56 163 ALA A N 1
ATOM 1324 C CA . ALA A 1 163 ? 10.355 9.306 -11.705 1.00 93.56 163 ALA A CA 1
ATOM 1325 C C . ALA A 1 163 ? 10.829 8.315 -10.628 1.00 93.56 163 ALA A C 1
ATOM 1327 O O . ALA A 1 163 ? 10.133 8.076 -9.643 1.00 93.56 163 ALA A O 1
ATOM 1328 N N . TYR A 1 164 ? 12.055 7.796 -10.745 1.00 93.81 164 TYR A N 1
ATOM 1329 C CA . TYR A 1 164 ? 12.638 6.895 -9.751 1.00 93.81 164 TYR A CA 1
ATOM 1330 C C . TYR A 1 164 ? 12.877 7.580 -8.398 1.00 93.81 164 TYR A C 1
ATOM 1332 O O . TYR A 1 164 ? 12.629 6.989 -7.343 1.00 93.81 164 TYR A O 1
ATOM 1340 N N . SER A 1 165 ? 13.336 8.835 -8.407 1.00 94.44 165 SER A N 1
ATOM 1341 C CA . SER A 1 165 ? 13.487 9.640 -7.189 1.00 94.44 165 SER A CA 1
ATOM 1342 C C . SER A 1 165 ? 12.136 9.872 -6.505 1.00 94.44 165 SER A C 1
ATOM 1344 O O . SER A 1 165 ? 12.001 9.629 -5.303 1.00 94.44 165 SER A O 1
ATOM 1346 N N . LEU A 1 166 ? 11.115 10.256 -7.276 1.00 92.88 166 LEU A N 1
ATOM 1347 C CA . LEU A 1 166 ? 9.753 10.475 -6.783 1.00 92.88 166 LEU A CA 1
ATOM 1348 C C . LEU A 1 166 ? 9.126 9.189 -6.231 1.00 92.88 166 LEU A C 1
ATOM 1350 O O . LEU A 1 166 ? 8.559 9.205 -5.138 1.00 92.88 166 LEU A O 1
ATOM 1354 N N . GLN A 1 167 ? 9.302 8.055 -6.916 1.00 91.69 167 GLN A N 1
ATOM 1355 C CA . GLN A 1 167 ? 8.862 6.742 -6.439 1.00 91.69 167 GLN A CA 1
ATOM 1356 C C . GLN A 1 167 ? 9.486 6.404 -5.075 1.00 91.69 167 GLN A C 1
ATOM 1358 O O . GLN A 1 167 ? 8.783 5.983 -4.153 1.00 91.69 167 GLN A O 1
ATOM 1363 N N . LYS A 1 168 ? 10.799 6.622 -4.913 1.00 90.94 168 LYS A N 1
ATOM 1364 C CA . LYS A 1 168 ? 11.498 6.397 -3.637 1.00 90.94 168 LYS A CA 1
ATOM 1365 C C . LYS A 1 168 ? 10.984 7.299 -2.522 1.00 90.94 168 LYS A C 1
ATOM 1367 O O . LYS A 1 168 ? 10.764 6.819 -1.410 1.00 90.94 168 LYS A O 1
ATOM 1372 N N . GLN A 1 169 ? 10.794 8.585 -2.810 1.00 90.00 169 GLN A N 1
ATOM 1373 C CA . GLN A 1 169 ? 10.252 9.539 -1.844 1.00 90.00 169 GLN A CA 1
ATOM 1374 C C . GLN A 1 169 ? 8.851 9.118 -1.392 1.00 90.00 169 GLN A C 1
ATOM 1376 O O . GLN A 1 169 ? 8.612 9.016 -0.189 1.00 90.00 169 GLN A O 1
ATOM 1381 N N . ALA A 1 170 ? 7.970 8.770 -2.335 1.00 85.06 170 ALA A N 1
ATOM 1382 C CA . ALA A 1 170 ? 6.626 8.284 -2.037 1.00 85.06 170 ALA A CA 1
ATOM 1383 C C . ALA A 1 170 ? 6.647 7.000 -1.189 1.00 85.06 170 ALA A C 1
ATOM 1385 O O . ALA A 1 170 ? 5.901 6.894 -0.216 1.00 85.06 170 ALA A O 1
ATOM 1386 N N . GLY A 1 171 ? 7.550 6.058 -1.488 1.00 77.31 171 GLY A N 1
ATOM 1387 C CA . GLY A 1 171 ? 7.763 4.866 -0.662 1.00 77.31 171 GLY A CA 1
ATOM 1388 C C . GLY A 1 171 ? 8.130 5.204 0.789 1.00 77.31 171 GLY A C 1
ATOM 1389 O O . GLY A 1 171 ? 7.548 4.645 1.718 1.00 77.31 171 GLY A O 1
ATOM 1390 N N . GLY A 1 172 ? 9.030 6.171 0.995 1.00 78.56 172 GLY A N 1
ATOM 1391 C CA . GLY A 1 172 ? 9.372 6.675 2.329 1.00 78.56 172 GLY A CA 1
ATOM 1392 C C . GLY A 1 172 ? 8.183 7.322 3.051 1.00 78.56 172 GLY A C 1
ATOM 1393 O O . GLY A 1 172 ? 7.972 7.087 4.242 1.00 78.56 172 GLY A O 1
ATOM 1394 N N . THR A 1 173 ? 7.358 8.089 2.334 1.00 82.81 173 THR A N 1
ATOM 1395 C CA . THR A 1 173 ? 6.153 8.713 2.896 1.00 82.81 173 THR A CA 1
ATOM 1396 C C . THR A 1 173 ? 5.123 7.675 3.351 1.00 82.81 173 THR A C 1
ATOM 1398 O O . THR A 1 173 ? 4.572 7.824 4.442 1.00 82.81 173 THR A O 1
ATOM 1401 N N . VAL A 1 174 ? 4.897 6.607 2.577 1.00 77.31 174 VAL A N 1
ATOM 1402 C CA . VAL A 1 174 ? 3.959 5.524 2.935 1.00 77.31 174 VAL A CA 1
ATOM 1403 C C . VAL A 1 174 ? 4.388 4.802 4.218 1.00 77.31 174 VAL A C 1
ATOM 1405 O O . VAL A 1 174 ? 3.559 4.565 5.102 1.00 77.31 174 VAL A O 1
ATOM 1408 N N . ILE A 1 175 ? 5.685 4.509 4.371 1.00 74.19 175 ILE A N 1
ATOM 1409 C CA . ILE A 1 175 ? 6.236 3.891 5.593 1.00 74.19 175 ILE A CA 1
ATOM 1410 C C . ILE A 1 175 ? 5.977 4.786 6.813 1.00 74.19 175 ILE A C 1
ATOM 1412 O O . ILE A 1 175 ? 5.508 4.319 7.860 1.00 74.19 175 ILE A O 1
ATOM 1416 N N . ASN A 1 176 ? 6.224 6.089 6.665 1.00 80.19 176 ASN A N 1
ATOM 1417 C CA . ASN A 1 176 ? 5.992 7.054 7.732 1.00 80.19 176 ASN A CA 1
ATOM 1418 C C . ASN A 1 176 ? 4.506 7.145 8.097 1.00 80.19 176 ASN A C 1
ATOM 1420 O O . ASN A 1 176 ? 4.169 7.103 9.281 1.00 80.19 176 ASN A O 1
ATOM 1424 N N . THR A 1 177 ? 3.594 7.205 7.118 1.00 80.44 177 THR A N 1
ATOM 1425 C CA . THR A 1 177 ? 2.157 7.251 7.426 1.00 80.44 177 THR A CA 1
ATOM 1426 C C . THR A 1 177 ? 1.650 5.969 8.063 1.00 80.44 177 THR A C 1
ATOM 1428 O O . THR A 1 177 ? 0.821 6.054 8.963 1.00 80.44 177 THR A O 1
ATOM 1431 N N . SER A 1 178 ? 2.173 4.799 7.683 1.00 75.56 178 SER A N 1
ATOM 1432 C CA . SER A 1 178 ? 1.817 3.543 8.353 1.00 75.56 178 SER A CA 1
ATOM 1433 C C . SER A 1 178 ? 2.244 3.540 9.823 1.00 75.56 178 SER A C 1
ATOM 1435 O O . SER A 1 178 ? 1.451 3.183 10.692 1.00 75.56 178 SER A O 1
ATOM 1437 N N . THR A 1 179 ? 3.453 4.023 10.121 1.00 81.06 179 THR A N 1
ATOM 1438 C CA . THR A 1 179 ? 3.937 4.164 11.505 1.00 81.06 179 THR A CA 1
ATOM 1439 C C . THR A 1 179 ? 3.057 5.126 12.311 1.00 81.06 179 THR A C 1
ATOM 1441 O O . THR A 1 179 ? 2.633 4.816 13.425 1.00 81.06 179 THR A O 1
ATOM 1444 N N . VAL A 1 180 ? 2.725 6.289 11.740 1.00 85.44 180 VAL A N 1
ATOM 1445 C CA . VAL A 1 180 ? 1.859 7.282 12.398 1.00 85.44 180 VAL A CA 1
ATOM 1446 C C . VAL A 1 180 ? 0.456 6.719 12.644 1.00 85.44 180 VAL A C 1
ATOM 1448 O O . VAL A 1 180 ? -0.090 6.912 13.728 1.00 85.44 180 VAL A O 1
ATOM 1451 N N . LYS A 1 181 ? -0.108 5.968 11.692 1.00 87.69 181 LYS A N 1
ATOM 1452 C CA . LYS A 1 181 ? -1.401 5.283 11.834 1.00 87.69 181 LYS A CA 1
ATOM 1453 C C . LYS A 1 181 ? -1.424 4.368 13.060 1.00 87.69 181 LYS A C 1
ATOM 1455 O O . LYS A 1 181 ? -2.383 4.401 13.830 1.00 87.69 181 LYS A O 1
ATOM 1460 N N . GLU A 1 182 ? -0.381 3.565 13.265 1.00 86.12 182 GLU A N 1
ATOM 1461 C CA . GLU A 1 182 ? -0.281 2.662 14.420 1.00 86.12 182 GLU A CA 1
ATOM 1462 C C . GLU A 1 182 ? -0.178 3.420 15.748 1.00 86.12 182 GLU A C 1
ATOM 1464 O O . GLU A 1 182 ? -0.857 3.066 16.717 1.00 86.12 182 GLU A O 1
ATOM 1469 N N . ILE A 1 183 ? 0.611 4.498 15.783 1.00 89.94 183 ILE A N 1
ATOM 1470 C CA . ILE A 1 183 ? 0.730 5.375 16.956 1.00 89.94 183 ILE A CA 1
ATOM 1471 C C . ILE A 1 183 ? -0.628 5.998 17.296 1.00 89.94 183 ILE A C 1
ATOM 1473 O O . ILE A 1 183 ? -1.072 5.918 18.441 1.00 89.94 183 ILE A O 1
ATOM 1477 N N . LEU A 1 184 ? -1.322 6.567 16.309 1.00 93.56 184 LEU A N 1
ATOM 1478 C CA . LEU A 1 184 ? -2.631 7.190 16.507 1.00 93.56 184 LEU A CA 1
ATOM 1479 C C . LEU A 1 184 ? -3.681 6.178 16.976 1.00 93.56 184 LEU A C 1
ATOM 1481 O O . LEU A 1 184 ? -4.463 6.483 17.876 1.00 93.56 184 LEU A O 1
ATOM 1485 N N . TRP A 1 185 ? -3.662 4.950 16.443 1.00 91.94 185 TRP A N 1
ATOM 1486 C CA . TRP A 1 185 ? -4.529 3.882 16.943 1.00 91.94 185 TRP A CA 1
ATOM 1487 C C . TRP A 1 185 ? -4.235 3.550 18.407 1.00 91.94 185 TRP A C 1
ATOM 1489 O O . TRP A 1 185 ? -5.156 3.412 19.212 1.00 91.94 185 TRP A O 1
ATOM 1499 N N . LYS A 1 186 ? -2.956 3.452 18.785 1.00 91.12 186 LYS A N 1
ATOM 1500 C CA . LYS A 1 186 ? -2.555 3.208 20.176 1.00 91.12 186 LYS A CA 1
ATOM 1501 C C . LYS A 1 186 ? -3.050 4.314 21.110 1.00 91.12 186 LYS A C 1
ATOM 1503 O O . LYS A 1 186 ? -3.560 4.015 22.188 1.00 91.12 186 LYS A O 1
ATOM 1508 N N . GLU A 1 187 ? -2.951 5.573 20.698 1.00 94.19 187 GLU A N 1
ATOM 1509 C CA . GLU A 1 187 ? -3.438 6.707 21.489 1.00 94.19 187 GLU A CA 1
ATOM 1510 C C . GLU A 1 187 ? -4.967 6.744 21.608 1.00 94.19 187 GLU A C 1
ATOM 1512 O O . GLU A 1 187 ? -5.488 7.041 22.691 1.00 94.19 187 GLU A O 1
ATOM 1517 N N . LEU A 1 188 ? -5.692 6.377 20.545 1.00 95.19 188 LEU A N 1
ATOM 1518 C CA . LEU A 1 188 ? -7.147 6.213 20.584 1.00 95.19 188 LEU A CA 1
ATOM 1519 C C . LEU A 1 188 ? -7.554 5.068 21.524 1.00 95.19 188 LEU A C 1
ATOM 1521 O O . LEU A 1 188 ? -8.415 5.264 22.378 1.00 95.19 188 LEU A O 1
ATOM 1525 N N . LYS A 1 189 ? -6.885 3.907 21.461 1.00 92.56 189 LYS A N 1
ATOM 1526 C CA . LYS A 1 189 ? -7.116 2.790 22.397 1.00 92.56 189 LYS A CA 1
ATOM 1527 C C . LYS A 1 189 ? -6.909 3.192 23.851 1.00 92.56 189 LYS A C 1
ATOM 1529 O O . LYS A 1 189 ? -7.712 2.825 24.705 1.00 92.56 189 LYS A O 1
ATOM 1534 N N . LYS A 1 190 ? -5.840 3.932 24.153 1.00 93.06 190 LYS A N 1
ATOM 1535 C CA . LYS A 1 190 ? -5.599 4.440 25.512 1.00 93.06 190 LYS A CA 1
ATOM 1536 C C . LYS A 1 190 ? -6.729 5.357 25.974 1.00 93.06 190 LYS A C 1
ATOM 1538 O O . LYS A 1 190 ? -7.138 5.269 27.126 1.00 93.06 190 LYS A O 1
ATOM 1543 N N . GLN A 1 191 ? -7.247 6.209 25.087 1.00 96.38 191 GLN A N 1
ATOM 1544 C CA . GLN A 1 191 ? -8.380 7.070 25.425 1.00 96.38 191 GLN A CA 1
ATOM 1545 C C . GLN A 1 191 ? -9.649 6.271 25.689 1.00 96.38 191 GLN A C 1
ATOM 1547 O O . GLN A 1 191 ? -10.290 6.486 26.707 1.00 96.38 191 GLN A O 1
ATOM 1552 N N . LEU A 1 192 ? -9.986 5.322 24.817 1.00 94.31 192 LEU A N 1
ATOM 1553 C CA . LEU A 1 192 ? -11.151 4.457 25.002 1.00 94.31 192 LEU A CA 1
ATOM 1554 C C . LEU A 1 192 ? -11.060 3.674 26.318 1.00 94.31 192 LEU A C 1
ATOM 1556 O O . LEU A 1 192 ? -12.061 3.512 27.013 1.00 94.31 192 LEU A O 1
ATOM 1560 N N . TYR A 1 193 ? -9.853 3.253 26.704 1.00 92.88 193 TYR A N 1
ATOM 1561 C CA . TYR A 1 193 ? -9.627 2.624 28.000 1.00 92.88 193 TYR A CA 1
ATOM 1562 C C . TYR A 1 193 ? -9.802 3.598 29.172 1.00 92.88 193 TYR A C 1
ATOM 1564 O O . TYR A 1 193 ? -10.491 3.269 30.136 1.00 92.88 193 TYR A O 1
ATOM 1572 N N . LYS A 1 194 ? -9.266 4.823 29.070 1.00 94.44 194 LYS A N 1
ATOM 1573 C CA . LYS A 1 194 ? -9.507 5.896 30.049 1.00 94.44 194 LYS A CA 1
ATOM 1574 C C . LYS A 1 194 ? -11.006 6.158 30.216 1.00 94.44 194 LYS A C 1
ATOM 1576 O O . LYS A 1 194 ? -11.480 6.190 31.347 1.00 94.44 194 LYS A O 1
ATOM 1581 N N . ASN A 1 195 ? -11.754 6.257 29.115 1.00 94.44 195 ASN A N 1
ATOM 1582 C CA . ASN A 1 195 ? -13.208 6.416 29.147 1.00 94.44 195 ASN A CA 1
ATOM 1583 C C . ASN A 1 195 ? -13.860 5.266 29.920 1.00 94.44 195 ASN A C 1
ATOM 1585 O O . ASN A 1 195 ? -14.695 5.506 30.787 1.00 94.44 195 ASN A O 1
ATOM 1589 N N . MET A 1 196 ? -13.454 4.021 29.642 1.00 92.12 196 MET A N 1
ATOM 1590 C CA . MET A 1 196 ? -13.992 2.842 30.320 1.00 92.12 196 MET A CA 1
ATOM 1591 C C . MET A 1 196 ? -13.751 2.905 31.826 1.00 92.12 196 MET A C 1
ATOM 1593 O O . MET A 1 196 ? -14.701 2.769 32.590 1.00 92.12 196 MET A O 1
ATOM 1597 N N . LEU A 1 197 ? -12.518 3.180 32.255 1.00 91.81 197 LEU A N 1
ATOM 1598 C CA . LEU A 1 197 ? -12.172 3.296 33.673 1.00 91.81 197 LEU A CA 1
ATOM 1599 C C . LEU A 1 197 ? -12.949 4.418 34.371 1.00 91.81 197 LEU A C 1
ATOM 1601 O O . LEU A 1 197 ? 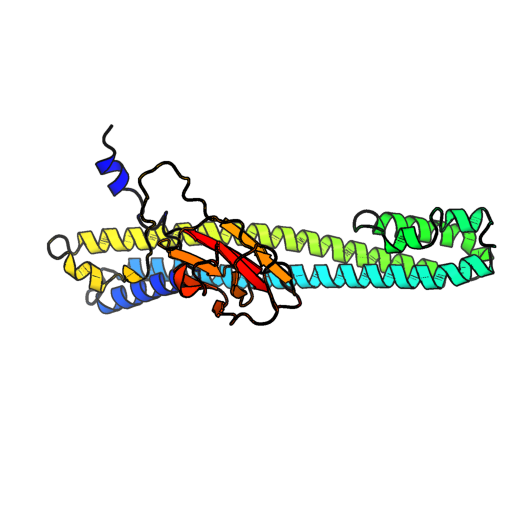-13.456 4.224 35.474 1.00 91.81 197 LEU A O 1
ATOM 1605 N N . THR A 1 198 ? -13.085 5.579 33.729 1.00 93.25 198 THR A N 1
ATOM 1606 C CA . THR A 1 198 ? -13.844 6.698 34.292 1.00 93.25 198 THR A CA 1
ATOM 1607 C C . THR A 1 198 ? -15.333 6.373 34.410 1.00 93.25 198 THR A C 1
ATOM 1609 O O . THR A 1 198 ? -15.942 6.663 35.435 1.00 93.25 198 THR A O 1
ATOM 1612 N N . ILE A 1 199 ? -15.929 5.724 33.409 1.00 92.62 199 ILE A N 1
ATOM 1613 C CA . ILE A 1 199 ? -17.345 5.338 33.461 1.00 92.62 199 ILE A CA 1
ATOM 1614 C C . ILE A 1 199 ? -17.574 4.260 34.527 1.00 92.62 199 ILE A C 1
ATOM 1616 O O . ILE A 1 199 ? -18.565 4.348 35.251 1.00 92.62 199 ILE A O 1
ATOM 1620 N N . VAL A 1 200 ? -16.650 3.301 34.687 1.00 91.00 200 VAL A N 1
ATOM 1621 C CA . VAL A 1 200 ? -16.686 2.336 35.802 1.00 91.00 200 VAL A CA 1
ATOM 1622 C C . VAL A 1 200 ? -16.666 3.071 37.141 1.00 91.00 200 VAL A C 1
ATOM 1624 O O . VAL A 1 200 ? -17.484 2.769 38.003 1.00 91.00 200 VAL A O 1
ATOM 1627 N N . LEU A 1 201 ? -15.787 4.065 37.305 1.00 91.62 201 LEU A N 1
ATOM 1628 C CA . LEU A 1 201 ? -15.683 4.854 38.536 1.00 91.62 201 LEU A CA 1
ATOM 1629 C C . LEU A 1 201 ? -16.992 5.588 38.876 1.00 91.62 201 LEU A C 1
ATOM 1631 O O . LEU A 1 201 ? -17.377 5.636 40.040 1.00 91.62 201 LEU A O 1
ATOM 1635 N N . TYR A 1 202 ? -17.700 6.117 37.875 1.00 90.19 202 TYR A N 1
ATOM 1636 C CA . TYR A 1 202 ? -19.004 6.761 38.079 1.00 90.19 202 TYR A CA 1
ATOM 1637 C C . TYR A 1 202 ? -20.155 5.774 38.329 1.00 90.19 202 TYR A C 1
ATOM 1639 O O . TYR A 1 202 ? -21.205 6.180 38.818 1.00 90.19 202 TYR A O 1
ATOM 1647 N N . ASN A 1 203 ? -19.977 4.488 38.012 1.00 90.69 203 ASN A N 1
ATOM 1648 C CA . ASN A 1 203 ? -21.028 3.469 38.057 1.00 90.69 203 ASN A CA 1
ATOM 1649 C C . ASN A 1 203 ? -20.616 2.227 38.870 1.00 90.69 203 ASN A C 1
ATOM 1651 O O . ASN A 1 203 ? -21.027 1.118 38.524 1.00 90.69 203 ASN A O 1
ATOM 1655 N N . ILE A 1 204 ? -19.827 2.396 39.942 1.00 90.94 204 ILE A N 1
ATOM 1656 C CA . ILE A 1 204 ? -19.247 1.292 40.740 1.00 90.94 204 ILE A CA 1
ATOM 1657 C C . ILE A 1 204 ? -20.298 0.249 41.149 1.00 90.94 204 ILE A C 1
ATOM 1659 O O . ILE A 1 204 ? -20.070 -0.949 40.990 1.00 90.94 204 ILE A O 1
ATOM 1663 N N . ASP A 1 205 ? -21.471 0.695 41.599 1.00 92.00 205 ASP A N 1
ATOM 1664 C CA . ASP A 1 205 ? -22.534 -0.197 42.083 1.00 92.00 205 ASP A CA 1
ATOM 1665 C C . ASP A 1 205 ? -23.505 -0.652 40.979 1.00 92.00 205 ASP A C 1
ATOM 1667 O O . ASP A 1 205 ? -24.405 -1.456 41.218 1.00 92.00 205 ASP A O 1
ATOM 1671 N N . ASN A 1 206 ? -23.325 -0.164 39.747 1.00 90.81 206 ASN A N 1
ATOM 1672 C CA . ASN A 1 206 ? -24.226 -0.398 38.619 1.00 90.81 206 ASN A CA 1
ATOM 1673 C C . ASN A 1 206 ? -23.475 -0.875 37.362 1.00 90.81 206 ASN A C 1
ATOM 1675 O O . ASN A 1 206 ? -23.582 -0.257 36.299 1.00 90.81 206 ASN A O 1
ATOM 1679 N N . PRO A 1 207 ? -22.774 -2.023 37.408 1.00 83.56 207 PRO A N 1
ATOM 1680 C CA . PRO A 1 207 ? -21.942 -2.495 36.297 1.00 83.56 207 PRO A CA 1
ATOM 1681 C C . PRO A 1 207 ? -22.728 -2.738 34.998 1.00 83.56 207 PRO A C 1
ATOM 1683 O O . PRO A 1 207 ? -22.171 -2.639 33.908 1.00 83.56 207 PRO A O 1
ATOM 1686 N N . LYS A 1 208 ? -24.040 -3.003 35.079 1.00 87.31 208 LYS A N 1
ATOM 1687 C CA . LYS A 1 208 ? -24.904 -3.146 33.893 1.00 87.31 208 LYS A CA 1
ATOM 1688 C C . LYS A 1 208 ? -25.004 -1.857 33.074 1.00 87.31 208 LYS A C 1
ATOM 1690 O O . LYS A 1 208 ? -25.210 -1.937 31.865 1.00 87.31 208 LYS A O 1
ATOM 1695 N N . LEU A 1 209 ? -24.822 -0.687 33.698 1.00 87.69 209 LEU A N 1
ATOM 1696 C CA . LEU A 1 209 ? -24.841 0.592 32.990 1.00 87.69 209 LEU A CA 1
ATOM 1697 C C . LEU A 1 209 ? -23.665 0.737 32.024 1.00 87.69 209 LEU A C 1
ATOM 1699 O O . LEU A 1 209 ? -23.817 1.445 31.037 1.00 87.69 209 LEU A O 1
ATOM 1703 N N . MET A 1 210 ? -22.564 -0.002 32.205 1.00 86.31 210 MET A N 1
ATOM 1704 C CA . MET A 1 210 ? -21.427 -0.006 31.273 1.00 86.31 210 MET A CA 1
ATOM 1705 C C . MET A 1 210 ? -21.832 -0.345 29.832 1.00 86.31 210 MET A C 1
ATOM 1707 O O . MET A 1 210 ? -21.314 0.251 28.888 1.00 86.31 210 MET A O 1
ATOM 1711 N N . LEU A 1 211 ? -22.804 -1.246 29.650 1.00 87.12 211 LEU A N 1
ATOM 1712 C CA . LEU A 1 211 ? -23.327 -1.614 28.327 1.00 87.12 211 LEU A CA 1
ATOM 1713 C C . LEU A 1 211 ? -24.071 -0.455 27.643 1.00 87.12 211 LEU A C 1
ATOM 1715 O O . LEU A 1 211 ? -24.203 -0.431 26.422 1.00 87.12 211 LEU A O 1
ATOM 1719 N N . SER A 1 212 ? -24.508 0.545 28.410 1.00 91.62 212 SER A N 1
ATOM 1720 C CA . SER A 1 212 ? -25.110 1.767 27.868 1.00 91.62 212 SER A CA 1
ATOM 1721 C C . SER A 1 212 ? -24.076 2.706 27.251 1.00 91.62 212 SER A C 1
ATOM 1723 O O . SER A 1 212 ? -24.478 3.598 26.514 1.00 91.62 212 SER A O 1
ATOM 1725 N N . TYR A 1 213 ? -22.780 2.499 27.524 1.00 91.12 213 TYR A N 1
ATOM 1726 C CA . TYR A 1 213 ? -21.661 3.328 27.055 1.00 91.12 213 TYR A CA 1
ATOM 1727 C C . TYR A 1 213 ? -20.745 2.624 26.050 1.00 91.12 213 TYR A C 1
ATOM 1729 O O . TYR A 1 213 ? -20.118 3.276 25.216 1.00 91.12 213 TYR A O 1
ATOM 1737 N N . PHE A 1 214 ? -20.666 1.297 26.123 1.00 89.06 214 PHE A N 1
ATOM 1738 C CA . PHE A 1 214 ? -19.785 0.484 25.290 1.00 89.06 214 PHE A CA 1
ATOM 1739 C C . PHE A 1 214 ? -20.564 -0.620 24.601 1.00 89.06 214 PHE A C 1
ATOM 1741 O O . PHE A 1 214 ? -21.539 -1.131 25.146 1.00 89.06 214 PHE A O 1
ATOM 1748 N N . GLU A 1 215 ? -20.096 -1.012 23.419 1.00 87.31 215 GLU A N 1
ATOM 1749 C CA . GLU A 1 215 ? -20.618 -2.147 22.666 1.00 87.31 215 GLU A CA 1
ATOM 1750 C C . GLU A 1 215 ? -19.544 -3.246 22.603 1.00 87.31 215 GLU A C 1
ATOM 1752 O O . GLU A 1 215 ? -18.764 -3.285 21.647 1.00 87.31 215 GLU A O 1
ATOM 1757 N N . PRO A 1 216 ? -19.453 -4.130 23.620 1.00 78.31 216 PRO A N 1
ATOM 1758 C CA . PRO A 1 216 ? -18.415 -5.157 23.674 1.00 78.31 216 PRO A CA 1
ATOM 1759 C C . PRO A 1 216 ? -18.451 -6.112 22.482 1.00 78.31 216 PRO A C 1
ATOM 1761 O O . PRO A 1 216 ? -17.415 -6.652 22.125 1.00 78.31 216 PRO A O 1
ATOM 1764 N N . SER A 1 217 ? -19.609 -6.290 21.834 1.00 78.19 217 SER A N 1
ATOM 1765 C CA . SER A 1 217 ? -19.751 -7.150 20.649 1.00 78.19 217 SER A CA 1
ATOM 1766 C C . SER A 1 217 ? -18.872 -6.713 19.469 1.00 78.19 217 SER A C 1
ATOM 1768 O O . SER A 1 217 ? -18.545 -7.523 18.601 1.00 78.19 217 SER A O 1
ATOM 1770 N N . LEU A 1 218 ? -18.453 -5.444 19.440 1.00 74.88 218 LEU A N 1
ATOM 1771 C CA . LEU A 1 218 ? -17.534 -4.920 18.432 1.00 74.88 218 LEU A CA 1
ATOM 1772 C C . LEU A 1 218 ? -16.068 -5.201 18.757 1.00 74.88 218 LEU A C 1
ATOM 1774 O O . LEU A 1 218 ? -15.228 -5.061 17.871 1.00 74.88 218 LEU A O 1
ATOM 1778 N N . LEU A 1 219 ? -15.759 -5.598 19.991 1.00 71.38 219 LEU A N 1
ATOM 1779 C CA . LEU A 1 219 ? -14.425 -5.976 20.428 1.00 71.38 219 LEU A CA 1
ATOM 1780 C C . LEU A 1 219 ? -14.331 -7.495 20.491 1.00 71.38 219 LEU A C 1
ATOM 1782 O O . LEU A 1 219 ? -14.857 -8.142 21.393 1.00 71.38 219 LEU A O 1
ATOM 1786 N N . ARG A 1 220 ? -13.621 -8.076 19.529 1.00 67.75 220 ARG A N 1
ATOM 1787 C CA . ARG A 1 220 ? -13.288 -9.498 19.569 1.00 67.75 220 ARG A CA 1
ATOM 1788 C C . ARG A 1 220 ? -11.994 -9.677 20.343 1.00 67.75 220 ARG A C 1
ATOM 1790 O O . ARG A 1 220 ? -10.908 -9.376 19.849 1.00 67.75 220 ARG A O 1
ATOM 1797 N N . PHE A 1 221 ? -12.121 -10.135 21.580 1.00 59.03 221 PHE A N 1
ATOM 1798 C CA . PHE A 1 221 ? -10.972 -10.582 22.353 1.00 59.03 221 PHE A CA 1
ATOM 1799 C C . PHE A 1 221 ? -10.515 -11.927 21.790 1.00 59.03 221 PHE A C 1
ATOM 1801 O O . PHE A 1 221 ? -11.341 -12.817 21.593 1.00 59.03 221 PHE A O 1
ATOM 1808 N N . ARG A 1 222 ? -9.212 -12.089 21.524 1.00 55.28 222 ARG A N 1
ATOM 1809 C CA . ARG A 1 222 ? -8.660 -13.422 21.246 1.00 55.28 222 ARG A CA 1
ATOM 1810 C C . ARG A 1 222 ? -8.996 -14.317 22.435 1.00 55.28 222 ARG A C 1
ATOM 1812 O O . ARG A 1 222 ? -8.616 -13.994 23.562 1.00 55.28 222 ARG A O 1
ATOM 1819 N N . HIS A 1 223 ? -9.648 -15.451 22.198 1.00 49.06 223 HIS A N 1
ATOM 1820 C CA . HIS A 1 223 ? -9.558 -16.530 23.166 1.00 49.06 223 HIS A CA 1
ATOM 1821 C C . HIS A 1 223 ? -8.102 -16.992 23.164 1.00 49.06 223 HIS A C 1
ATOM 1823 O O . HIS A 1 223 ? -7.610 -17.544 22.185 1.00 49.06 223 HIS A O 1
ATOM 1829 N N . HIS A 1 224 ? -7.378 -16.712 24.248 1.00 40.47 224 HIS A N 1
ATOM 1830 C CA . HIS A 1 224 ? -6.109 -17.378 24.501 1.00 40.47 224 HIS A CA 1
ATOM 1831 C C . HIS A 1 224 ? -6.405 -18.879 24.621 1.00 40.47 224 HIS A C 1
ATOM 1833 O O . HIS A 1 224 ? -6.768 -19.350 25.701 1.00 40.47 224 HIS A O 1
ATOM 1839 N N . LYS A 1 225 ? -6.271 -19.639 23.524 1.00 42.88 225 LYS A N 1
ATOM 1840 C CA . LYS A 1 225 ? -6.055 -21.084 23.637 1.00 42.88 225 LYS A CA 1
ATOM 1841 C C . LYS A 1 225 ? -4.813 -21.241 24.511 1.00 42.88 225 LYS A C 1
ATOM 1843 O O . LYS A 1 225 ? -3.770 -20.647 24.249 1.00 42.88 225 LYS A O 1
ATOM 1848 N N . THR A 1 226 ? -4.983 -21.937 25.625 1.00 38.84 226 THR A N 1
ATOM 1849 C CA . THR A 1 226 ? -4.003 -22.034 26.714 1.00 38.84 226 THR A CA 1
ATOM 1850 C C . THR A 1 226 ? -2.883 -23.033 26.420 1.00 38.84 226 THR A C 1
ATOM 1852 O O . THR A 1 226 ? -2.068 -23.285 27.297 1.00 38.84 226 THR A O 1
ATOM 1855 N N . ASP A 1 227 ? -2.791 -23.536 25.189 1.00 40.78 227 ASP A N 1
ATOM 1856 C CA . ASP A 1 227 ? -1.770 -24.484 24.759 1.00 40.78 227 ASP A CA 1
ATOM 1857 C C . ASP A 1 227 ? -0.918 -23.869 23.652 1.00 40.78 227 ASP A C 1
ATOM 1859 O O . ASP A 1 227 ? -1.405 -23.696 22.536 1.00 40.78 227 ASP A O 1
ATOM 1863 N N . ASP A 1 228 ? 0.315 -23.511 24.032 1.00 41.62 228 ASP A N 1
ATOM 1864 C CA . ASP A 1 228 ? 1.635 -23.474 23.355 1.00 41.62 228 ASP A CA 1
ATOM 1865 C C . ASP A 1 228 ? 1.761 -23.446 21.810 1.00 41.62 228 ASP A C 1
ATOM 1867 O O . ASP A 1 228 ? 2.829 -23.663 21.240 1.00 41.62 228 ASP A O 1
ATOM 1871 N N . THR A 1 229 ? 0.695 -23.128 21.094 1.00 42.72 229 THR A N 1
ATOM 1872 C CA . THR A 1 229 ? 0.683 -22.839 19.669 1.00 42.72 229 THR A CA 1
ATOM 1873 C C . THR A 1 229 ? 0.519 -21.339 19.556 1.00 42.72 229 THR A C 1
ATOM 1875 O O . THR A 1 229 ? -0.470 -20.742 19.976 1.00 42.72 229 THR A O 1
ATOM 1878 N N . THR A 1 230 ? 1.582 -20.703 19.083 1.00 43.81 230 THR A N 1
ATOM 1879 C CA . THR A 1 230 ? 1.629 -19.278 18.789 1.00 43.81 230 THR A CA 1
ATOM 1880 C C . THR A 1 230 ? 0.331 -18.848 18.104 1.00 43.81 230 THR A C 1
ATOM 1882 O O . THR A 1 230 ? -0.033 -19.387 17.063 1.00 43.81 230 THR A O 1
ATOM 1885 N N . ASN A 1 231 ? -0.364 -17.868 18.696 1.00 51.19 231 ASN A N 1
ATOM 1886 C CA . ASN A 1 231 ? -1.495 -17.153 18.095 1.00 51.19 231 ASN A CA 1
ATOM 1887 C C . ASN A 1 231 ? -0.998 -16.347 16.877 1.00 51.19 231 ASN A C 1
ATOM 1889 O O . ASN A 1 231 ? -0.935 -15.110 16.909 1.00 51.19 231 ASN A O 1
ATOM 1893 N N . ALA A 1 232 ? -0.540 -17.058 15.851 1.00 64.38 232 ALA A N 1
ATOM 1894 C CA . ALA A 1 232 ? 0.105 -16.524 14.677 1.00 64.38 232 ALA A CA 1
ATOM 1895 C C . ALA A 1 232 ? -0.974 -15.926 13.791 1.00 64.38 232 ALA A C 1
ATOM 1897 O O . ALA A 1 232 ? -1.790 -16.631 13.201 1.00 64.38 232 ALA A O 1
ATOM 1898 N N . THR A 1 233 ? -0.995 -14.601 13.721 1.00 73.31 233 THR A N 1
ATOM 1899 C CA . THR A 1 233 ? -1.723 -13.949 12.650 1.00 73.31 233 THR A CA 1
ATOM 1900 C C . THR A 1 233 ? -0.968 -14.160 11.356 1.00 73.31 233 THR A C 1
ATOM 1902 O O . THR A 1 233 ? 0.226 -13.867 11.271 1.00 73.31 233 THR A O 1
ATOM 1905 N N . TYR A 1 234 ? -1.668 -14.657 10.349 1.00 84.69 234 TYR A N 1
ATOM 1906 C CA . TYR A 1 234 ? -1.103 -14.876 9.036 1.00 84.69 234 TYR A CA 1
ATOM 1907 C C . TYR A 1 234 ? -1.447 -13.691 8.143 1.00 84.69 234 TYR A C 1
ATOM 1909 O O . TYR A 1 234 ? -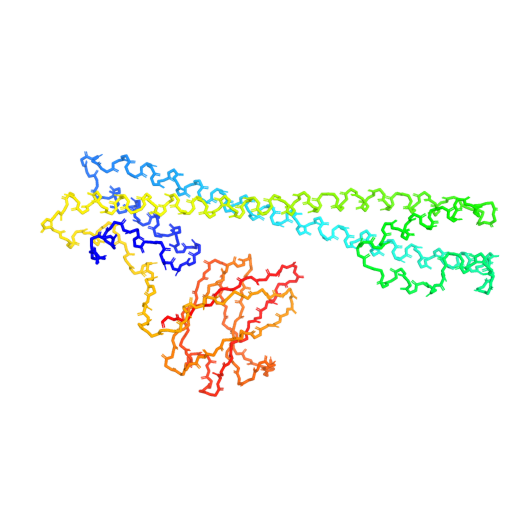2.610 -13.464 7.816 1.00 84.69 234 TYR A O 1
ATOM 1917 N N . LYS A 1 235 ? -0.431 -12.912 7.773 1.00 89.56 235 LYS A N 1
ATOM 1918 C CA . LYS A 1 235 ? -0.580 -11.820 6.810 1.00 89.56 235 LYS A CA 1
ATOM 1919 C C . LYS A 1 235 ? -0.256 -12.327 5.416 1.00 89.56 235 LYS A C 1
ATOM 1921 O O . LYS A 1 235 ? 0.810 -12.897 5.191 1.00 89.56 235 LYS A O 1
ATOM 1926 N N . LEU A 1 236 ? -1.161 -12.080 4.483 1.00 92.06 236 LEU A N 1
ATOM 1927 C CA . LEU A 1 236 ? -1.066 -12.516 3.104 1.00 92.06 236 LEU A CA 1
ATOM 1928 C C . LEU A 1 236 ? -1.169 -11.310 2.172 1.00 92.06 236 LEU A C 1
ATOM 1930 O O . LEU A 1 236 ? -2.186 -10.624 2.148 1.00 92.06 236 LEU A O 1
ATOM 1934 N N . GLN A 1 237 ? -0.115 -11.088 1.388 1.00 92.44 237 GLN A N 1
ATOM 1935 C CA . GLN A 1 237 ? -0.127 -10.163 0.253 1.00 92.44 237 GLN A CA 1
ATOM 1936 C C . GLN A 1 237 ? -0.482 -10.935 -1.022 1.00 92.44 237 GLN A C 1
ATOM 1938 O O . GLN A 1 237 ? 0.126 -11.981 -1.301 1.00 92.44 237 GLN A O 1
ATOM 1943 N N . ILE A 1 238 ? -1.464 -10.431 -1.769 1.00 92.75 238 ILE A N 1
ATOM 1944 C CA . ILE A 1 238 ? -2.022 -11.047 -2.977 1.00 92.75 238 ILE A CA 1
ATOM 1945 C C . ILE A 1 238 ? -1.840 -10.067 -4.148 1.00 92.75 238 ILE A C 1
ATOM 1947 O O . ILE A 1 238 ? -2.518 -9.034 -4.177 1.00 92.75 238 ILE A O 1
ATOM 1951 N N . PRO A 1 239 ? -0.959 -10.371 -5.120 1.00 92.75 239 PRO A N 1
ATOM 1952 C CA . PRO A 1 239 ? -0.727 -9.508 -6.276 1.00 92.75 239 PRO A CA 1
ATOM 1953 C C . PRO A 1 239 ? -2.002 -9.188 -7.070 1.00 92.75 239 PRO A C 1
ATOM 1955 O O . PRO A 1 239 ? -2.985 -9.934 -7.009 1.00 92.75 239 PRO A O 1
ATOM 1958 N N . ALA A 1 240 ? -1.978 -8.104 -7.846 1.00 90.94 240 ALA A N 1
ATOM 1959 C CA . ALA A 1 240 ? -3.055 -7.751 -8.774 1.00 90.94 240 ALA A CA 1
ATOM 1960 C C . ALA A 1 240 ? -3.364 -8.900 -9.757 1.00 90.94 240 ALA A C 1
ATOM 1962 O O . ALA A 1 240 ? -2.455 -9.602 -10.205 1.00 90.94 240 ALA A O 1
ATOM 1963 N N . LEU A 1 241 ? -4.647 -9.090 -10.084 1.00 91.94 241 LEU A N 1
ATOM 1964 C CA . LEU A 1 241 ? -5.166 -10.150 -10.973 1.00 91.94 241 LEU A CA 1
ATOM 1965 C C . LEU A 1 241 ? -4.631 -11.552 -10.658 1.00 91.94 241 LEU A C 1
ATOM 1967 O O . LEU A 1 241 ? -4.392 -12.359 -11.559 1.00 91.94 241 LEU A O 1
ATOM 1971 N N . SER A 1 242 ? -4.430 -11.847 -9.378 1.00 93.06 242 SER A N 1
ATOM 1972 C CA . SER A 1 242 ? -3.861 -13.114 -8.942 1.00 93.06 242 SER A CA 1
ATOM 1973 C C . SER A 1 242 ? -4.677 -13.755 -7.830 1.00 93.06 242 SER A C 1
ATOM 1975 O O . SER A 1 242 ? -5.592 -13.167 -7.246 1.00 93.06 242 SER A O 1
ATOM 1977 N N . SER A 1 243 ? -4.324 -14.996 -7.534 1.00 92.25 243 SER A N 1
ATOM 1978 C CA . SER A 1 243 ? -4.867 -15.749 -6.419 1.00 92.25 243 SER A CA 1
ATOM 1979 C C . SER A 1 243 ? -3.739 -16.326 -5.587 1.00 92.25 243 SER A C 1
ATOM 1981 O O . SER A 1 243 ? -2.715 -16.735 -6.138 1.00 92.25 243 SER A O 1
ATOM 1983 N N . LYS A 1 244 ? -3.948 -16.434 -4.279 1.00 93.50 244 LYS A N 1
ATOM 1984 C CA . LYS A 1 244 ? -2.980 -17.035 -3.370 1.00 93.50 244 LYS A CA 1
ATOM 1985 C C . LYS A 1 244 ? -3.691 -17.832 -2.288 1.00 93.50 244 LYS A C 1
ATOM 1987 O O . LYS A 1 244 ? -4.642 -17.344 -1.678 1.00 93.50 244 LYS A O 1
ATOM 1992 N N . ALA A 1 245 ? -3.232 -19.057 -2.062 1.00 91.25 245 ALA A N 1
ATOM 1993 C CA . ALA A 1 245 ? -3.688 -19.851 -0.935 1.00 91.25 245 ALA A CA 1
ATOM 1994 C C . ALA A 1 245 ? -3.072 -19.318 0.363 1.00 91.25 245 ALA A C 1
ATOM 1996 O O . ALA A 1 245 ? -1.898 -18.945 0.395 1.00 91.25 245 ALA A O 1
ATOM 1997 N N . ALA A 1 246 ? -3.858 -19.287 1.435 1.00 89.88 246 ALA A N 1
ATOM 1998 C CA . ALA A 1 246 ? -3.313 -19.102 2.766 1.00 89.88 246 ALA A CA 1
ATOM 1999 C C . ALA A 1 246 ? -2.668 -20.404 3.240 1.00 89.88 246 ALA A C 1
ATOM 2001 O O . ALA A 1 246 ? -3.318 -21.448 3.293 1.00 89.88 246 ALA A O 1
ATOM 2002 N N . GLU A 1 247 ? -1.395 -20.329 3.614 1.00 85.06 247 GLU A N 1
ATOM 2003 C CA . GLU A 1 247 ? -0.626 -21.459 4.144 1.00 85.06 247 GLU A CA 1
ATOM 2004 C C . GLU A 1 247 ? -0.907 -21.648 5.641 1.00 85.06 247 GLU A C 1
ATOM 2006 O O . GLU A 1 247 ? -0.009 -21.639 6.480 1.00 85.06 247 GLU A O 1
ATOM 2011 N N . ILE A 1 248 ? -2.188 -21.779 5.982 1.00 83.69 248 ILE A N 1
ATOM 2012 C CA . ILE A 1 248 ? -2.657 -22.011 7.345 1.00 83.69 248 ILE A CA 1
ATOM 2013 C C . ILE A 1 248 ? -3.278 -23.401 7.438 1.00 83.69 248 ILE A C 1
ATOM 2015 O O . ILE A 1 248 ? -4.014 -23.829 6.554 1.00 83.69 248 ILE A O 1
ATOM 2019 N N . SER A 1 249 ? -2.975 -24.115 8.518 1.00 76.88 249 SER A N 1
ATOM 2020 C CA . SER A 1 249 ? -3.650 -25.371 8.848 1.00 76.88 249 SER A CA 1
ATOM 2021 C C . SER A 1 249 ? -4.792 -25.079 9.814 1.00 76.88 249 SER A C 1
ATOM 2023 O O . SER A 1 249 ? -4.572 -24.419 10.827 1.00 76.88 249 SER A O 1
ATOM 2025 N N . PHE A 1 250 ? -5.991 -25.568 9.508 1.00 82.75 250 PHE A N 1
ATOM 2026 C CA . PHE A 1 250 ? -7.171 -25.452 10.366 1.00 82.75 250 PHE A CA 1
ATOM 2027 C C . PHE A 1 250 ? -7.981 -26.757 10.356 1.00 82.75 250 PHE A C 1
ATOM 2029 O O . PHE A 1 250 ? -7.933 -27.537 9.400 1.00 82.75 250 PHE A O 1
ATOM 2036 N N . SER A 1 251 ? -8.690 -27.012 11.450 1.00 82.31 251 SER A N 1
ATOM 2037 C CA . SER A 1 251 ? -9.644 -28.105 11.632 1.00 82.31 251 SER A CA 1
ATOM 2038 C C . SER A 1 251 ? -11.040 -27.710 11.142 1.00 82.31 251 SER A C 1
ATOM 2040 O O . SER A 1 251 ? -11.356 -26.533 10.991 1.00 82.31 251 SER A O 1
ATOM 2042 N N . VAL A 1 252 ? -11.913 -28.701 10.953 1.00 80.56 252 VAL A N 1
ATOM 2043 C CA . VAL A 1 252 ? -13.335 -28.494 10.627 1.00 80.56 252 VAL A CA 1
ATOM 2044 C C . VAL A 1 252 ? -14.104 -27.725 11.710 1.00 80.56 252 VAL A C 1
ATOM 2046 O O . VAL A 1 252 ? -15.107 -27.084 11.404 1.00 80.56 252 VAL A O 1
ATOM 2049 N N . ASP A 1 253 ? -13.614 -27.767 12.949 1.00 83.06 253 ASP A N 1
ATOM 2050 C CA . ASP A 1 253 ? -14.211 -27.086 14.103 1.00 83.06 253 ASP A CA 1
ATOM 2051 C C . ASP A 1 253 ? -13.611 -25.695 14.352 1.00 83.06 253 ASP A C 1
ATOM 2053 O O . ASP A 1 253 ? -14.084 -24.962 15.222 1.00 83.06 253 ASP A O 1
ATOM 2057 N N . ASP A 1 254 ? -12.560 -25.324 13.616 1.00 84.69 254 ASP A N 1
ATOM 2058 C CA . ASP A 1 254 ? -11.926 -24.025 13.791 1.00 84.69 254 ASP A CA 1
ATOM 2059 C C . ASP A 1 254 ? -12.755 -22.915 13.132 1.00 84.69 254 ASP A C 1
ATOM 2061 O O . ASP A 1 254 ? -13.378 -23.081 12.073 1.00 84.69 254 ASP A O 1
ATOM 2065 N N . THR A 1 255 ? -12.717 -21.745 13.767 1.00 86.06 255 THR A N 1
ATOM 2066 C CA . THR A 1 255 ? -13.266 -20.509 13.220 1.00 86.06 255 THR A CA 1
ATOM 2067 C C . THR A 1 255 ? -12.123 -19.588 12.823 1.00 86.06 255 THR A C 1
ATOM 2069 O O . THR A 1 255 ? -11.142 -19.403 13.543 1.00 86.06 255 THR A O 1
ATOM 2072 N N . LEU A 1 256 ? -12.240 -19.021 11.631 1.00 88.06 256 LEU A N 1
ATOM 2073 C CA . LEU A 1 256 ? -11.249 -18.155 11.023 1.00 88.06 256 LEU A CA 1
ATOM 2074 C C . LEU A 1 256 ? -11.815 -16.743 10.959 1.00 88.06 256 LEU A C 1
ATOM 2076 O O . LEU A 1 256 ? -12.911 -16.518 10.445 1.00 88.06 256 LEU A O 1
ATOM 2080 N N . LEU A 1 257 ? -11.050 -15.780 11.452 1.00 88.56 257 LEU A N 1
ATOM 2081 C CA . LEU A 1 257 ? -11.293 -14.367 11.229 1.00 88.56 257 LEU A CA 1
ATOM 2082 C C . LEU A 1 257 ? -10.404 -13.898 10.085 1.00 88.56 257 LEU A C 1
ATOM 2084 O O . LEU A 1 257 ? -9.180 -13.924 10.194 1.00 88.56 257 LEU A O 1
ATOM 2088 N N . ILE A 1 258 ? -11.029 -13.453 9.004 1.00 91.56 258 ILE A N 1
ATOM 2089 C CA . ILE A 1 258 ? -10.357 -12.906 7.833 1.00 91.56 258 ILE A CA 1
ATOM 2090 C C . ILE A 1 258 ? -10.605 -11.403 7.815 1.00 91.56 258 ILE A C 1
ATOM 2092 O O . ILE A 1 258 ? -11.751 -10.968 7.782 1.00 91.56 258 ILE A O 1
ATOM 2096 N N . ILE A 1 259 ? -9.548 -10.602 7.809 1.00 91.00 259 ILE A N 1
ATOM 2097 C CA . ILE A 1 259 ? -9.619 -9.141 7.799 1.00 91.00 259 ILE A CA 1
ATOM 2098 C C . ILE A 1 259 ? -9.025 -8.641 6.486 1.00 91.00 259 ILE A C 1
ATOM 2100 O O . ILE A 1 259 ? -7.861 -8.910 6.186 1.00 91.00 259 ILE A O 1
ATOM 2104 N N . ASN A 1 260 ? -9.808 -7.887 5.713 1.00 92.62 260 ASN A N 1
ATOM 2105 C CA . ASN A 1 260 ? -9.312 -7.208 4.524 1.00 92.62 260 ASN A CA 1
ATOM 2106 C C . ASN A 1 260 ? -8.709 -5.852 4.920 1.00 92.62 260 ASN A C 1
ATOM 2108 O O . ASN A 1 260 ? -9.421 -4.864 5.106 1.00 92.62 260 ASN A O 1
ATOM 2112 N N . ASN A 1 261 ? -7.384 -5.812 5.051 1.00 84.12 261 ASN A N 1
ATOM 2113 C CA . ASN A 1 261 ? -6.631 -4.593 5.351 1.00 84.12 261 ASN A CA 1
ATOM 2114 C C . ASN A 1 261 ? -6.209 -3.829 4.080 1.00 84.12 261 ASN A C 1
ATOM 2116 O O . ASN A 1 261 ? -5.666 -2.727 4.191 1.00 84.12 261 ASN A O 1
ATOM 2120 N N . GLY A 1 262 ? -6.441 -4.404 2.895 1.00 83.94 262 GLY A N 1
ATOM 2121 C CA . GLY A 1 262 ? -6.090 -3.827 1.603 1.00 83.94 262 GLY A CA 1
ATOM 2122 C C . GLY A 1 262 ? -6.971 -2.646 1.192 1.00 83.94 262 GLY A C 1
ATOM 2123 O O . GLY A 1 262 ? -7.923 -2.266 1.872 1.00 83.94 262 GLY A O 1
ATOM 2124 N N . ALA A 1 263 ? -6.647 -2.054 0.042 1.00 79.88 263 ALA A N 1
ATOM 2125 C CA . ALA A 1 263 ? -7.388 -0.931 -0.535 1.00 79.88 263 ALA A CA 1
ATOM 2126 C C . ALA A 1 263 ? -8.538 -1.361 -1.467 1.00 79.88 263 ALA A C 1
ATOM 2128 O O . ALA A 1 263 ? -9.342 -0.517 -1.870 1.00 79.88 263 ALA A O 1
ATOM 2129 N N . LYS A 1 264 ? -8.651 -2.663 -1.771 1.00 88.31 264 LYS A N 1
ATOM 2130 C CA . LYS A 1 264 ? -9.645 -3.249 -2.685 1.00 88.31 264 LYS A CA 1
ATOM 2131 C C . LYS A 1 264 ? -10.387 -4.409 -2.042 1.00 88.31 264 LYS A C 1
ATOM 2133 O O . LYS A 1 264 ? -9.877 -5.044 -1.121 1.00 88.31 264 LYS A O 1
ATOM 2138 N N . SER A 1 265 ? -11.601 -4.672 -2.519 1.00 92.88 265 SER A N 1
ATOM 2139 C CA . SER A 1 265 ? -12.345 -5.863 -2.118 1.00 92.88 265 SER A CA 1
ATOM 2140 C C . SER A 1 265 ? -11.552 -7.112 -2.482 1.00 92.88 265 SER A C 1
ATOM 2142 O O . SER A 1 265 ? -11.023 -7.219 -3.591 1.00 92.88 265 SER A O 1
ATOM 2144 N N . ILE A 1 266 ? -11.507 -8.067 -1.561 1.00 95.00 266 ILE A N 1
ATOM 2145 C CA . ILE A 1 266 ? -10.902 -9.371 -1.808 1.00 95.00 266 ILE A CA 1
ATOM 2146 C C . ILE A 1 266 ? -11.984 -10.428 -1.860 1.00 95.00 266 ILE A C 1
ATOM 2148 O O . ILE A 1 266 ? -13.029 -10.303 -1.225 1.00 95.00 266 ILE A O 1
ATOM 2152 N N . PHE A 1 267 ? -11.728 -11.485 -2.610 1.00 94.69 267 PHE A N 1
ATOM 2153 C CA . PHE A 1 267 ? -12.627 -12.619 -2.678 1.00 94.69 267 PHE A CA 1
ATOM 2154 C C . PHE A 1 267 ? -11.953 -13.829 -2.061 1.00 94.69 267 PHE A C 1
ATOM 2156 O O . PHE A 1 267 ? -10.736 -13.970 -2.165 1.00 94.69 267 PHE A O 1
ATOM 2163 N N . TYR A 1 268 ? -12.724 -14.715 -1.446 1.00 93.50 268 TYR A N 1
ATOM 2164 C CA . TYR A 1 268 ? -12.194 -15.971 -0.938 1.00 93.50 268 TYR A CA 1
ATOM 2165 C C . TYR A 1 268 ? -13.132 -17.143 -1.199 1.00 93.50 268 TYR A C 1
ATOM 2167 O O . TYR A 1 268 ? -14.340 -16.977 -1.392 1.00 93.50 268 TYR A O 1
ATOM 2175 N N . CYS A 1 269 ? -12.555 -18.338 -1.208 1.00 91.31 269 CYS A N 1
ATOM 2176 C CA . CYS A 1 269 ? -13.268 -19.607 -1.211 1.00 91.31 269 CYS A CA 1
ATOM 2177 C C . CYS A 1 269 ? -12.431 -20.697 -0.530 1.00 91.31 269 CYS A C 1
ATOM 2179 O O . CYS A 1 269 ? -11.212 -20.572 -0.399 1.00 91.31 269 CYS A O 1
ATOM 2181 N N . GLY A 1 270 ? -13.080 -21.780 -0.098 1.00 89.19 270 GLY A N 1
ATOM 2182 C CA . GLY A 1 270 ? -12.372 -22.980 0.341 1.00 89.19 270 GLY A CA 1
ATOM 2183 C C . GLY A 1 270 ? -11.917 -23.844 -0.829 1.00 89.19 270 GLY A C 1
ATOM 2184 O O . GLY A 1 270 ? -12.596 -23.920 -1.855 1.00 89.19 270 GLY A O 1
ATOM 2185 N N . ALA A 1 271 ? -10.795 -24.537 -0.649 1.00 87.50 271 ALA A N 1
ATOM 2186 C CA . ALA A 1 271 ? -10.250 -25.481 -1.616 1.00 87.50 271 ALA A CA 1
ATOM 2187 C C . ALA A 1 271 ? -9.645 -26.721 -0.942 1.00 87.50 271 ALA A C 1
ATOM 2189 O O . ALA A 1 271 ? -9.131 -26.664 0.178 1.00 87.50 271 ALA A O 1
ATOM 2190 N N . ALA A 1 272 ? -9.689 -27.854 -1.647 1.00 84.69 272 ALA A N 1
ATOM 2191 C CA . ALA A 1 272 ? -9.102 -29.116 -1.194 1.00 84.69 272 ALA A CA 1
ATOM 2192 C C . ALA A 1 272 ? -7.568 -29.158 -1.341 1.00 84.69 272 ALA A C 1
ATOM 2194 O O . ALA A 1 272 ? -6.903 -29.872 -0.593 1.00 84.69 272 ALA A O 1
ATOM 2195 N N . THR A 1 273 ? -7.006 -28.384 -2.275 1.00 84.75 273 THR A N 1
ATOM 2196 C CA . THR A 1 273 ? -5.558 -28.248 -2.510 1.00 84.75 273 THR A CA 1
ATOM 2197 C C . THR A 1 273 ? -5.154 -26.776 -2.563 1.00 84.75 273 THR A C 1
ATOM 2199 O O . THR A 1 273 ? -6.002 -25.906 -2.776 1.00 84.75 273 THR A O 1
ATOM 2202 N N . ALA A 1 274 ? -3.861 -26.495 -2.384 1.00 82.31 274 ALA A N 1
ATOM 2203 C CA . ALA A 1 274 ? -3.319 -25.140 -2.451 1.00 82.31 274 ALA A CA 1
ATOM 2204 C C . ALA A 1 274 ? -3.381 -24.542 -3.869 1.00 82.31 274 ALA A C 1
ATOM 2206 O O . ALA A 1 274 ? -3.512 -23.327 -4.005 1.00 82.31 274 ALA A O 1
ATOM 2207 N N . GLU A 1 275 ? -3.329 -25.369 -4.922 1.00 79.44 275 GLU A N 1
ATOM 2208 C CA . GLU A 1 275 ? -3.511 -24.882 -6.295 1.00 79.44 275 GLU A CA 1
ATOM 2209 C C . GLU A 1 275 ? -4.980 -24.583 -6.630 1.00 79.44 275 GLU A C 1
ATOM 2211 O O . GLU A 1 275 ? -5.240 -23.696 -7.440 1.00 79.44 275 GLU A O 1
ATOM 2216 N N . GLY A 1 276 ? -5.924 -25.273 -5.974 1.00 67.06 276 GLY A N 1
ATOM 2217 C CA . GLY A 1 276 ? -7.370 -25.106 -6.132 1.00 67.06 276 GLY A CA 1
ATOM 2218 C C . GLY A 1 276 ? -7.925 -25.414 -7.524 1.00 67.06 276 GLY A C 1
ATOM 2219 O O . GLY A 1 276 ? -7.329 -25.109 -8.551 1.00 67.06 276 GLY A O 1
ATOM 2220 N N . ASP A 1 277 ? -9.143 -25.951 -7.585 1.00 64.44 277 ASP A N 1
ATOM 2221 C CA . ASP A 1 277 ? -9.912 -25.915 -8.830 1.00 64.44 277 ASP A CA 1
ATOM 2222 C C . ASP A 1 277 ? -10.620 -24.555 -8.932 1.00 64.44 277 ASP A C 1
ATOM 2224 O O . ASP A 1 277 ? -11.673 -24.323 -8.333 1.00 64.44 277 ASP A O 1
ATOM 2228 N N . GLN A 1 278 ? -10.013 -23.619 -9.666 1.00 59.50 278 GLN A N 1
ATOM 2229 C CA . GLN A 1 278 ? -10.568 -22.276 -9.874 1.00 59.50 278 GLN A CA 1
ATOM 2230 C C . GLN A 1 278 ? -11.786 -22.263 -10.804 1.00 59.50 278 GLN A C 1
ATOM 2232 O O . GLN A 1 278 ? -12.377 -21.206 -11.030 1.00 59.50 278 GLN A O 1
ATOM 2237 N N . SER A 1 279 ? -12.174 -23.410 -11.370 1.00 54.34 279 SER A N 1
ATOM 2238 C CA . SER A 1 279 ? -13.100 -23.433 -12.496 1.00 54.34 279 SER A CA 1
ATOM 2239 C C . SER A 1 279 ? -14.550 -23.086 -12.150 1.00 54.34 279 SER A C 1
ATOM 2241 O O . SER A 1 279 ? -15.314 -22.893 -13.099 1.00 54.34 279 SER A O 1
ATOM 2243 N N . LYS A 1 280 ? -14.948 -22.969 -10.860 1.00 59.53 280 LYS A N 1
ATOM 2244 C CA . LYS A 1 280 ? -16.307 -22.521 -10.449 1.00 59.53 280 LYS A CA 1
ATOM 2245 C C . LYS A 1 280 ? -16.617 -22.295 -8.943 1.00 59.53 280 LYS A C 1
ATOM 2247 O O . LYS A 1 280 ? -17.784 -22.447 -8.574 1.00 59.53 280 LYS A O 1
ATOM 2252 N N . PRO A 1 281 ? -15.691 -21.950 -8.029 1.00 70.44 281 PRO A N 1
ATOM 2253 C CA . PRO A 1 281 ? -16.101 -21.708 -6.646 1.00 70.44 281 PRO A CA 1
ATOM 2254 C C . PRO A 1 281 ? -16.990 -20.457 -6.534 1.00 70.44 281 PRO A C 1
ATOM 2256 O O . PRO A 1 281 ? -16.723 -19.429 -7.162 1.00 70.44 281 PRO A O 1
ATOM 2259 N N . THR A 1 282 ? -18.035 -20.526 -5.703 1.00 81.06 282 THR A N 1
ATOM 2260 C CA . THR A 1 282 ? -18.766 -19.332 -5.260 1.00 81.06 282 THR A CA 1
ATOM 2261 C C . THR A 1 282 ? -17.811 -18.493 -4.422 1.00 81.06 282 THR A C 1
ATOM 2263 O O . THR A 1 282 ? -17.496 -18.839 -3.286 1.00 81.06 282 THR A O 1
ATOM 2266 N N . LEU A 1 283 ? -17.311 -17.415 -5.015 1.00 88.50 283 LEU A N 1
ATOM 2267 C CA . LEU A 1 283 ? -16.428 -16.472 -4.350 1.00 88.50 283 LEU A CA 1
ATOM 2268 C C . LEU A 1 283 ? -17.231 -15.591 -3.396 1.00 88.50 283 LEU A C 1
ATOM 2270 O O . LEU A 1 283 ? -18.211 -14.967 -3.806 1.00 88.50 283 LEU A O 1
ATOM 2274 N N . ILE A 1 284 ? -16.786 -15.513 -2.146 1.00 92.38 284 ILE A N 1
ATOM 2275 C CA . ILE A 1 284 ? -17.356 -14.618 -1.141 1.00 92.38 284 ILE A CA 1
ATOM 2276 C C . ILE A 1 284 ? -16.499 -13.355 -1.094 1.00 92.38 284 ILE A C 1
ATOM 2278 O O . ILE A 1 284 ? -15.278 -13.439 -0.984 1.00 92.38 284 ILE A O 1
ATOM 2282 N N . GLU A 1 285 ? -17.131 -12.190 -1.209 1.00 94.25 285 GLU A N 1
ATOM 2283 C CA . GLU A 1 285 ? -16.454 -10.895 -1.140 1.00 94.25 285 GLU A CA 1
ATOM 2284 C C . GLU A 1 285 ? -16.254 -10.454 0.315 1.00 94.25 285 GLU A C 1
ATOM 2286 O O . GLU A 1 285 ? -17.174 -10.537 1.130 1.00 94.25 285 GLU A O 1
ATOM 2291 N N . ILE A 1 286 ? -15.070 -9.928 0.623 1.00 94.12 286 ILE A N 1
ATOM 2292 C CA . ILE A 1 286 ? -14.804 -9.129 1.819 1.00 94.12 286 ILE A CA 1
ATOM 2293 C C . ILE A 1 286 ? -14.490 -7.710 1.344 1.00 94.12 286 ILE A C 1
ATOM 2295 O O . ILE A 1 286 ? -13.417 -7.484 0.764 1.00 94.12 286 ILE A O 1
ATOM 2299 N N . PRO A 1 287 ? -15.403 -6.750 1.565 1.00 91.31 287 PRO A N 1
ATOM 2300 C CA . PRO A 1 287 ? -15.174 -5.364 1.194 1.00 91.31 287 PRO A CA 1
ATOM 2301 C C . PRO A 1 287 ? -13.934 -4.768 1.868 1.00 91.31 287 PRO A C 1
ATOM 2303 O O . PRO A 1 287 ? -13.392 -5.297 2.841 1.00 91.31 287 PRO A O 1
ATOM 2306 N N . VAL A 1 288 ? -13.487 -3.636 1.335 1.00 85.19 288 VAL A N 1
ATOM 2307 C CA . VAL A 1 288 ? -12.342 -2.876 1.853 1.00 85.19 288 VAL A CA 1
ATOM 2308 C C . VAL A 1 288 ? -12.538 -2.522 3.322 1.00 85.19 288 VAL A C 1
ATOM 2310 O O . VAL A 1 288 ? -13.508 -1.853 3.672 1.00 85.19 288 VAL A O 1
ATOM 2313 N N . GLY A 1 289 ? -11.578 -2.896 4.170 1.00 79.38 289 GLY A N 1
ATOM 2314 C CA . GLY A 1 289 ? -11.602 -2.550 5.589 1.00 79.38 289 GLY A CA 1
ATOM 2315 C C . GLY A 1 289 ? -12.653 -3.301 6.404 1.00 79.38 289 GLY A C 1
ATOM 2316 O O . GLY A 1 289 ? -12.871 -2.921 7.552 1.00 79.38 289 GLY A O 1
ATOM 2317 N N . GLU A 1 290 ? -13.280 -4.333 5.837 1.00 88.38 290 GLU A N 1
ATOM 2318 C CA . GLU A 1 290 ? -14.219 -5.223 6.519 1.00 88.38 290 GLU A CA 1
ATOM 2319 C C . GLU A 1 290 ? -13.546 -6.541 6.930 1.00 88.38 290 GLU A C 1
ATOM 2321 O O . GLU A 1 290 ? -12.390 -6.827 6.603 1.00 88.38 290 GLU A O 1
ATOM 2326 N N . GLU A 1 291 ? -14.280 -7.358 7.680 1.00 90.69 291 GLU A N 1
ATOM 2327 C CA . GLU A 1 291 ? -13.852 -8.688 8.100 1.00 90.69 291 GLU A CA 1
ATOM 2328 C C . GLU A 1 291 ? -14.954 -9.722 7.872 1.00 90.69 291 GLU A C 1
ATOM 2330 O O . GLU A 1 291 ? -16.144 -9.407 7.939 1.00 90.69 291 GLU A O 1
ATOM 2335 N N . ALA A 1 292 ? -14.550 -10.965 7.636 1.00 90.75 292 ALA A N 1
ATOM 2336 C CA . ALA A 1 292 ? -15.430 -12.115 7.551 1.00 90.75 292 ALA A CA 1
ATOM 2337 C C . ALA A 1 292 ? -15.046 -13.134 8.623 1.00 90.75 292 ALA A C 1
ATOM 2339 O O . ALA A 1 292 ? -13.874 -13.470 8.794 1.00 90.75 292 ALA A O 1
ATOM 2340 N N . GLU A 1 293 ? -16.051 -13.630 9.332 1.00 89.12 293 GLU A N 1
ATOM 2341 C CA . GLU A 1 293 ? -15.911 -14.793 10.195 1.00 89.12 293 GLU A CA 1
ATOM 2342 C C . GLU A 1 293 ? -16.367 -16.016 9.424 1.00 89.12 293 GLU A C 1
ATOM 2344 O O . GLU A 1 293 ? -17.469 -16.043 8.872 1.00 89.12 293 GLU A O 1
ATOM 2349 N N . VAL A 1 294 ? -15.490 -17.003 9.362 1.00 89.06 294 VAL A N 1
ATOM 2350 C CA . VAL A 1 294 ? -15.646 -18.133 8.472 1.00 89.06 294 VAL A CA 1
ATOM 2351 C C . VAL A 1 294 ? -15.379 -19.394 9.265 1.00 89.06 294 VAL A C 1
ATOM 2353 O O . VAL A 1 294 ? -14.292 -19.598 9.795 1.00 89.06 294 VAL A O 1
ATOM 2356 N N . THR A 1 295 ? -16.381 -20.257 9.345 1.00 87.44 295 THR A N 1
ATOM 2357 C CA . THR A 1 295 ? -16.176 -21.618 9.843 1.00 87.44 295 THR A CA 1
ATOM 2358 C C . THR A 1 295 ? -15.612 -22.465 8.712 1.00 87.44 295 THR A C 1
ATOM 2360 O O . THR A 1 295 ? -15.975 -22.263 7.547 1.00 87.44 295 THR A O 1
ATOM 2363 N N . ALA A 1 296 ? -14.780 -23.455 9.025 1.00 79.56 296 ALA A N 1
ATOM 2364 C CA . ALA A 1 296 ? -14.291 -24.390 8.012 1.00 79.56 296 ALA A CA 1
ATOM 2365 C C . ALA A 1 296 ? -15.435 -25.056 7.214 1.00 79.56 296 ALA A C 1
ATOM 2367 O O . ALA A 1 296 ? -15.309 -25.287 6.014 1.00 79.56 296 ALA A O 1
ATOM 2368 N N . VAL A 1 297 ? -16.598 -25.262 7.842 1.00 80.69 297 VAL A N 1
ATOM 2369 C CA . VAL A 1 297 ? -17.822 -25.755 7.186 1.00 80.69 297 VAL A CA 1
ATOM 2370 C C . VAL A 1 297 ? -18.372 -24.762 6.153 1.00 80.69 297 VAL A C 1
ATOM 2372 O O . VAL A 1 297 ? -18.803 -25.161 5.073 1.00 80.69 297 VAL A O 1
ATOM 2375 N N . SER A 1 298 ? -18.343 -23.458 6.441 1.00 84.50 298 SER A N 1
ATOM 2376 C CA . SER A 1 298 ? -18.818 -22.427 5.504 1.00 84.50 298 SER A CA 1
ATOM 2377 C C . SER A 1 298 ? -17.921 -22.242 4.272 1.00 84.50 298 SER A C 1
ATOM 2379 O O . SER A 1 298 ? -18.366 -21.680 3.273 1.00 84.50 298 SER A O 1
ATOM 2381 N N . LEU A 1 299 ? -16.691 -22.768 4.302 1.00 82.25 299 LEU A N 1
ATOM 2382 C CA . LEU A 1 299 ? -15.767 -22.774 3.164 1.00 82.25 299 LEU A CA 1
ATOM 2383 C C . LEU A 1 299 ? -16.106 -23.836 2.102 1.00 82.25 299 LEU A C 1
ATOM 2385 O O . LEU A 1 299 ? -15.417 -23.917 1.084 1.00 82.25 299 LEU A O 1
ATOM 2389 N N . GLY A 1 300 ? -17.155 -24.640 2.298 1.00 78.81 300 GLY A N 1
ATOM 2390 C CA . GLY A 1 300 ? -17.653 -25.600 1.314 1.00 78.81 300 GLY A CA 1
ATOM 2391 C C . GLY A 1 300 ? -17.519 -27.048 1.777 1.00 78.81 300 GLY A C 1
ATOM 2392 O O . GLY A 1 300 ? -17.984 -27.412 2.853 1.00 78.81 300 GLY A O 1
ATOM 2393 N N . ALA A 1 301 ? -16.954 -27.914 0.933 1.00 74.44 301 ALA A N 1
ATOM 2394 C CA . ALA A 1 301 ? -16.847 -29.334 1.252 1.00 74.44 301 ALA A CA 1
ATOM 2395 C C . ALA A 1 301 ? -15.942 -29.556 2.483 1.00 74.44 301 ALA A C 1
ATOM 2397 O O . ALA A 1 301 ? -14.912 -28.895 2.585 1.00 74.44 301 ALA A O 1
ATOM 2398 N N . PRO A 1 302 ? -16.222 -30.545 3.355 1.00 69.12 302 PRO A N 1
ATOM 2399 C CA . PRO A 1 302 ? -15.379 -30.856 4.520 1.00 69.12 302 PRO A CA 1
ATOM 2400 C C . PRO A 1 302 ? -13.918 -31.201 4.182 1.00 69.12 302 PRO A C 1
ATOM 2402 O O . PRO A 1 302 ? -13.053 -31.185 5.051 1.00 69.12 302 PRO A O 1
ATOM 2405 N N . ALA A 1 303 ? -13.640 -31.544 2.921 1.00 74.62 303 ALA A N 1
ATOM 2406 C CA . ALA A 1 303 ? -12.292 -31.790 2.417 1.00 74.62 303 ALA A CA 1
ATOM 2407 C C . ALA A 1 303 ? -11.493 -30.500 2.142 1.00 74.62 303 ALA A C 1
ATOM 2409 O O . ALA A 1 303 ? -10.297 -30.586 1.865 1.00 74.62 303 ALA A O 1
ATOM 2410 N N . ASN A 1 304 ? -12.126 -29.324 2.202 1.00 79.31 304 ASN A N 1
ATOM 2411 C CA . ASN A 1 304 ? -11.466 -28.045 1.984 1.00 79.31 304 ASN A CA 1
ATOM 2412 C C . ASN A 1 304 ? -10.568 -27.716 3.180 1.00 79.31 304 ASN A C 1
ATOM 2414 O O . ASN A 1 304 ? -11.048 -27.364 4.254 1.00 79.31 304 ASN A O 1
ATOM 2418 N N . LYS A 1 305 ? -9.255 -27.844 2.977 1.00 82.50 305 LYS A N 1
ATOM 2419 C CA . LYS A 1 305 ? -8.218 -27.558 3.982 1.00 82.50 305 LYS A CA 1
ATOM 2420 C C . LYS A 1 305 ? -7.458 -26.263 3.713 1.00 82.50 305 LYS A C 1
ATOM 2422 O O . LYS A 1 305 ? -6.595 -25.891 4.497 1.00 82.50 305 LYS A O 1
ATOM 2427 N N . PHE A 1 306 ? -7.755 -25.600 2.600 1.00 86.75 306 PHE A N 1
ATOM 2428 C CA . PHE A 1 306 ? -7.106 -24.368 2.181 1.00 86.75 306 PHE A CA 1
ATOM 2429 C C . PHE A 1 306 ? -8.148 -23.280 1.958 1.00 86.75 306 PHE A C 1
ATOM 2431 O O . PHE A 1 306 ? -9.281 -23.561 1.562 1.00 86.75 306 PHE A O 1
ATOM 2438 N N . ILE A 1 307 ? -7.741 -22.031 2.172 1.00 90.75 307 ILE A N 1
ATOM 2439 C CA . ILE A 1 307 ? -8.497 -20.850 1.752 1.00 90.75 307 ILE A CA 1
ATOM 2440 C C . ILE A 1 307 ? -7.730 -20.223 0.606 1.00 90.75 307 ILE A C 1
ATOM 2442 O O . ILE A 1 307 ? -6.554 -19.893 0.761 1.00 90.75 307 ILE A O 1
ATOM 2446 N N . ILE A 1 308 ? -8.389 -20.052 -0.531 1.00 91.88 308 ILE A N 1
ATOM 2447 C CA . ILE A 1 308 ? -7.826 -19.333 -1.666 1.00 91.88 308 ILE A CA 1
ATOM 2448 C C . ILE A 1 308 ? -8.401 -17.937 -1.652 1.00 91.88 308 ILE A C 1
ATOM 2450 O O . ILE A 1 308 ? -9.616 -17.755 -1.671 1.00 91.88 308 ILE A O 1
ATOM 2454 N N . PHE A 1 309 ? -7.507 -16.961 -1.648 1.00 93.88 309 PHE A N 1
ATOM 2455 C CA . PHE A 1 309 ? -7.852 -15.568 -1.813 1.00 93.88 309 PHE A CA 1
ATOM 2456 C C . PHE A 1 309 ? -7.608 -15.142 -3.249 1.00 93.88 309 PHE A C 1
ATOM 2458 O O . PHE A 1 309 ? -6.597 -15.506 -3.844 1.00 93.88 309 PHE A O 1
ATOM 2465 N N . VAL A 1 310 ? -8.531 -14.367 -3.801 1.00 93.81 310 VAL A N 1
ATOM 2466 C CA . VAL A 1 310 ? -8.500 -13.886 -5.178 1.00 93.81 310 VAL A CA 1
ATOM 2467 C C . VAL A 1 310 ? -8.582 -12.369 -5.161 1.00 93.81 310 VAL A C 1
ATOM 2469 O O . VAL A 1 310 ? -9.552 -11.787 -4.667 1.00 93.81 310 VAL A O 1
ATOM 2472 N N . ASN A 1 311 ? -7.567 -11.738 -5.739 1.00 94.56 311 ASN A N 1
ATOM 2473 C CA . ASN A 1 311 ? -7.547 -10.316 -6.012 1.00 94.56 311 ASN A CA 1
ATOM 2474 C C . ASN A 1 311 ? -7.923 -10.091 -7.480 1.00 94.56 311 ASN A C 1
ATOM 2476 O O . ASN A 1 311 ? -7.195 -10.479 -8.392 1.00 94.56 311 ASN A O 1
ATOM 2480 N N . LYS A 1 312 ? -9.087 -9.477 -7.706 1.00 93.56 312 LYS A N 1
ATOM 2481 C CA . LYS A 1 312 ? -9.581 -9.151 -9.052 1.00 93.56 312 LYS A CA 1
ATOM 2482 C C . LYS A 1 312 ? -9.176 -7.753 -9.521 1.00 93.56 312 LYS A C 1
ATOM 2484 O O . LYS A 1 312 ? -9.497 -7.396 -10.652 1.00 93.56 312 LYS A O 1
ATOM 2489 N N . ASP A 1 313 ? -8.531 -6.953 -8.675 1.00 92.75 313 ASP A N 1
ATOM 2490 C CA . ASP A 1 313 ? -8.080 -5.621 -9.061 1.00 92.75 313 ASP A CA 1
ATOM 2491 C C . ASP A 1 313 ? -6.873 -5.717 -10.004 1.00 92.75 313 ASP A C 1
ATOM 2493 O O . ASP A 1 313 ? -6.007 -6.578 -9.842 1.00 92.75 313 ASP A O 1
ATOM 2497 N N . ALA A 1 314 ? -6.846 -4.847 -11.015 1.00 86.25 314 ALA A N 1
ATOM 2498 C CA . ALA A 1 314 ? -5.822 -4.824 -12.061 1.00 86.25 314 ALA A CA 1
ATOM 2499 C C . ALA A 1 314 ? -4.553 -4.058 -11.683 1.00 86.25 314 ALA A C 1
ATOM 2501 O O . ALA A 1 314 ? -3.547 -4.162 -12.380 1.00 86.25 314 ALA A O 1
ATOM 2502 N N . SER A 1 315 ? -4.610 -3.273 -10.612 1.00 80.12 315 SER A N 1
ATOM 2503 C CA . SER A 1 315 ? -3.628 -2.234 -10.312 1.00 80.12 315 SER A CA 1
ATOM 2504 C C . SER A 1 315 ? -3.005 -2.349 -8.929 1.00 80.12 315 SER A C 1
ATOM 2506 O O . SER A 1 315 ? -1.872 -1.913 -8.746 1.00 80.12 315 SER A O 1
ATOM 2508 N N . GLU A 1 316 ? -3.714 -2.926 -7.962 1.00 81.88 316 GLU A N 1
ATOM 2509 C CA . GLU A 1 316 ? -3.313 -2.895 -6.558 1.00 81.88 316 GLU A CA 1
ATOM 2510 C C . GLU A 1 316 ? -3.187 -4.297 -5.971 1.00 81.88 316 GLU A C 1
ATOM 2512 O O . GLU A 1 316 ? -4.006 -5.177 -6.238 1.00 81.88 316 GLU A O 1
ATOM 2517 N N . GLU A 1 317 ? -2.163 -4.499 -5.142 1.00 87.19 317 GLU A N 1
ATOM 2518 C CA . GLU A 1 317 ? -2.060 -5.684 -4.294 1.00 87.19 317 GLU A CA 1
ATOM 2519 C C . GLU A 1 317 ? -3.087 -5.611 -3.159 1.00 87.19 317 GLU A C 1
ATOM 2521 O O . GLU A 1 317 ? -3.437 -4.533 -2.669 1.00 87.19 317 GLU A O 1
ATOM 2526 N N . ALA A 1 318 ? -3.560 -6.771 -2.719 1.00 89.69 318 ALA A N 1
ATOM 2527 C CA . ALA A 1 318 ? -4.449 -6.875 -1.578 1.00 89.69 318 ALA A CA 1
ATOM 2528 C C . ALA A 1 318 ? -3.718 -7.443 -0.360 1.00 89.69 318 ALA A C 1
ATOM 2530 O O . ALA A 1 318 ? -3.003 -8.439 -0.472 1.00 89.69 318 ALA A O 1
ATOM 2531 N N . GLU A 1 319 ? -3.964 -6.850 0.809 1.00 91.38 319 GLU A N 1
ATOM 2532 C CA . GLU A 1 319 ? -3.465 -7.337 2.094 1.00 91.38 319 GLU A CA 1
ATOM 2533 C C . GLU A 1 319 ? -4.607 -7.945 2.907 1.00 91.38 319 GLU A C 1
ATOM 2535 O O . GLU A 1 319 ? -5.595 -7.279 3.232 1.00 91.38 319 GLU A O 1
ATOM 2540 N N . VAL A 1 320 ? -4.440 -9.209 3.277 1.00 92.88 320 VAL A N 1
ATOM 2541 C CA . VAL A 1 320 ? -5.381 -9.947 4.116 1.00 92.88 320 VAL A CA 1
ATOM 2542 C C . VAL A 1 320 ? -4.663 -10.405 5.371 1.00 92.88 320 VAL A C 1
ATOM 2544 O O . VAL A 1 320 ? -3.530 -10.875 5.316 1.00 92.88 320 VAL A O 1
ATOM 2547 N N . GLU A 1 321 ? -5.325 -10.291 6.510 1.00 91.12 321 GLU A N 1
ATOM 2548 C CA . GLU A 1 321 ? -4.850 -10.837 7.773 1.00 91.12 321 GLU A CA 1
ATOM 2549 C C . GLU A 1 321 ? -5.816 -11.915 8.251 1.00 91.12 321 GLU A C 1
ATOM 2551 O O . GLU A 1 321 ? -7.028 -11.711 8.254 1.00 91.12 321 GLU A O 1
ATOM 2556 N N . ILE A 1 322 ? -5.281 -13.075 8.625 1.00 89.25 322 ILE A N 1
ATOM 2557 C CA . ILE A 1 322 ? -6.068 -14.240 9.019 1.00 89.25 322 ILE A CA 1
ATOM 2558 C C . ILE A 1 322 ? -5.669 -14.653 10.426 1.00 89.25 322 ILE A C 1
ATOM 2560 O O . ILE A 1 322 ? -4.486 -14.842 10.715 1.00 89.25 322 ILE A O 1
ATOM 2564 N N . ALA A 1 323 ? -6.658 -14.813 11.294 1.00 85.81 323 ALA A N 1
ATOM 2565 C CA . ALA A 1 323 ? -6.481 -15.313 12.645 1.00 85.81 323 ALA A CA 1
ATOM 2566 C C . ALA A 1 323 ? -7.392 -16.519 12.880 1.00 85.81 323 ALA A C 1
ATOM 2568 O O . ALA A 1 323 ? -8.569 -16.486 12.533 1.00 85.81 323 ALA A O 1
ATOM 2569 N N . LEU A 1 324 ? -6.852 -17.561 13.505 1.00 82.19 324 LEU A N 1
ATOM 2570 C CA . LEU A 1 324 ? -7.658 -18.594 14.151 1.00 82.19 324 LEU A CA 1
ATOM 2571 C C . LEU A 1 324 ? -8.211 -18.010 15.456 1.00 82.19 324 LEU A C 1
ATOM 2573 O O . LEU A 1 324 ? -7.441 -17.441 16.239 1.00 82.19 324 LEU A O 1
ATOM 2577 N N . ILE A 1 325 ? -9.525 -18.105 15.652 1.00 74.62 325 ILE A N 1
ATOM 2578 C CA . ILE A 1 325 ? -10.226 -17.610 16.846 1.00 74.62 325 ILE A CA 1
ATOM 2579 C C . ILE A 1 325 ? -10.969 -18.728 17.569 1.00 74.62 325 ILE A C 1
ATOM 2581 O O . ILE A 1 325 ? -11.376 -19.711 16.913 1.00 74.62 325 ILE A O 1
#

pLDDT: mean 86.99, std 12.64, range [38.84, 98.44]

Secondary structure (DSSP, 8-state):
--HHHHHHHS-GGGG----HHHHHHHHHHHHHHHHHT-TTSTTHHHHHHHHHHHHHHHHHHHHHHHHHHHHHHHHHHHHHHHHHHHHHHHHHHHHHHHHS-TTSHHHHHH-BTBTHHHHS--TTTHHHHHHHHHHHHHHTHHHHT-SHHHHHHHHHHHHHHHHHHHHHHHHHHHHHHHHHHHHHHHHHHHHHHHHHHHHHHHTTT-GGGGGGT--GGG-------SSSS----EEEEE-TTEEEEE-----TT-EEEEEE-SSS-EEEEEESSSS--TTS--PEEE-TT-EEEEEGGGGSSTT--EEEEEE--SS--EEEEEEE-

Foldseek 3Di:
DCVVVVVVPDQLQPQFDAFPVLLLVQLVLLLVLCVVVCPPCPCVVLSVLLVVLSCLLVVLVVVLVVLVVQLLVLVVQLVVLLVVLLVLLVVVLVLCCVLAPCPGPLSCQLQVPHSVCSVPDDLVCSLVNLVSNLVSCVVCVVSSVDCPSNVVSVVSSVSNVVSVVSSVVSVVVSVVSVVVSVVSSVSSSVSVSVSLVVVCVVQVPPVVCSVSNGDCVSTDRDPPPVDDDPQDKFKDKADEQGKFKGPDFDAQAWKKKKFWQFPAKKWKAFALDRVGPPPDTPTDIAGHRGIDIDGCVNRDDNSRGIMMMGHHHHRTITMMIMGTD